Protein AF-A0A0C9TP40-F1 (afdb_monomer_lite)

Radius of gyration: 25.42 Å; chains: 1; bounding box: 91×48×56 Å

Sequence (259 aa):
MDQIKQTYQDITDNYLVEPTIEELPGAVQLDSQAAFQAQTYLSEAQRPTPPGTDSLQQSQQLCPSDPHFLDSIIQMQQNIVTHMPDNHPDKASYLNNYGNSLHQRFELRGNITDLAQAITTHQEAVRLTPNEHPNQAPSLNNLGNSLHSRYQRFGELEDLDNAIVYQQRAVDQAAGKVDQAAGKGDQAAFFNNLGNSFHRRFQHFGNFTDLERSISAQQQAVELTHDGHPSRGAYMNNLAISLQSQYSVQEMGLGTKPS

Secondary structure (DSSP, 8-state):
-HHHHHHHHHHHTTS--PPP-----------HHHHHHHHHHHHHTTSPPPS--HHHHHHTT--TT-TTHHHHHHHHHHHHHHHS-TT-TTHHHHHHHHHHHHHHHHHHH--HHHHHHHHHHHHHHHHHS-TTSTTHHHHHHHHHHHHHHHHHHH--HHHHHHHHHHHHHHHHHHHTTTT-GGGHHHHHHHHHHHHHHHHHHHHHH--HHHHHHHHHHHHHHHHTS-TT-TTHHHHHHHHHHHHHHHHHHHHHHHT----

Structure (mmCIF, N/CA/C/O backbone):
data_AF-A0A0C9TP40-F1
#
_entry.id   AF-A0A0C9TP40-F1
#
loop_
_atom_site.group_PDB
_atom_site.id
_atom_site.type_symbol
_atom_site.label_atom_id
_atom_site.label_alt_id
_atom_site.label_comp_id
_atom_site.label_asym_id
_atom_site.label_entity_id
_atom_site.label_seq_id
_atom_site.pdbx_PDB_ins_code
_atom_site.Cartn_x
_atom_site.Cartn_y
_atom_site.Cartn_z
_atom_site.occupancy
_atom_site.B_iso_or_equiv
_atom_site.auth_seq_id
_atom_site.auth_comp_id
_atom_site.auth_asym_id
_atom_site.auth_atom_id
_atom_site.pdbx_PDB_model_num
ATOM 1 N N . MET A 1 1 ? 51.932 23.733 8.289 1.00 52.28 1 MET A N 1
ATOM 2 C CA . MET A 1 1 ? 51.829 22.771 7.169 1.00 52.28 1 MET A CA 1
ATOM 3 C C . MET A 1 1 ? 52.430 21.405 7.506 1.00 52.28 1 MET A C 1
ATOM 5 O O . MET A 1 1 ? 52.060 20.442 6.850 1.00 52.28 1 MET A O 1
ATOM 9 N N . ASP A 1 2 ? 53.253 21.287 8.556 1.00 50.16 2 ASP A N 1
ATOM 10 C CA . ASP A 1 2 ? 53.902 20.015 8.922 1.00 50.16 2 ASP A CA 1
ATOM 11 C C . ASP A 1 2 ? 53.076 19.091 9.832 1.00 50.16 2 ASP A C 1
ATOM 13 O O . ASP A 1 2 ? 53.325 17.893 9.869 1.00 50.16 2 ASP A O 1
ATOM 17 N N . GLN A 1 3 ? 52.017 19.583 10.484 1.00 42.53 3 GLN A N 1
ATOM 18 C CA . GLN A 1 3 ? 51.138 18.728 11.300 1.00 42.53 3 GLN A CA 1
ATOM 19 C C . GLN A 1 3 ? 50.172 17.853 10.481 1.00 42.53 3 GLN A C 1
ATOM 21 O O . GLN A 1 3 ? 49.740 16.824 10.976 1.00 42.53 3 GLN A O 1
ATOM 26 N N . ILE A 1 4 ? 49.866 18.207 9.225 1.00 44.28 4 ILE A N 1
ATOM 27 C CA . ILE A 1 4 ? 48.951 17.421 8.369 1.00 44.28 4 ILE A CA 1
ATOM 28 C C . ILE A 1 4 ? 49.700 16.299 7.627 1.00 44.28 4 ILE A C 1
ATOM 30 O O . ILE A 1 4 ? 49.118 15.254 7.349 1.00 44.28 4 ILE A O 1
ATOM 34 N N . LYS A 1 5 ? 51.004 16.469 7.358 1.00 44.47 5 LYS A N 1
ATOM 35 C CA . LYS A 1 5 ? 51.838 15.407 6.769 1.00 44.47 5 LYS A CA 1
ATOM 36 C C . LYS A 1 5 ? 52.155 14.294 7.770 1.00 44.47 5 LYS A C 1
ATOM 38 O O . LYS A 1 5 ? 52.145 13.135 7.378 1.00 44.47 5 LYS A O 1
ATOM 43 N N . GLN A 1 6 ? 52.342 14.623 9.051 1.00 44.34 6 GLN A N 1
ATOM 44 C CA . GLN A 1 6 ? 52.585 13.616 10.091 1.00 44.34 6 GLN A CA 1
ATOM 45 C C . GLN A 1 6 ? 51.357 12.712 10.313 1.00 44.34 6 GLN A C 1
ATOM 47 O O . GLN A 1 6 ? 51.495 11.499 10.409 1.00 44.34 6 GLN A O 1
ATOM 52 N N . THR A 1 7 ? 50.144 13.278 10.283 1.00 43.72 7 THR A N 1
ATOM 53 C CA . THR A 1 7 ? 48.897 12.504 10.428 1.00 43.72 7 THR A CA 1
ATOM 54 C C . THR A 1 7 ? 48.620 11.582 9.235 1.00 43.72 7 THR A C 1
ATOM 56 O O . THR A 1 7 ? 47.994 10.544 9.410 1.00 43.72 7 THR A O 1
ATOM 59 N N . TYR A 1 8 ? 49.103 11.913 8.031 1.00 33.72 8 TYR A N 1
ATOM 60 C CA . TYR A 1 8 ? 48.959 11.040 6.858 1.00 33.72 8 TYR A CA 1
ATOM 61 C C . TYR A 1 8 ? 49.944 9.861 6.856 1.00 33.72 8 TYR A C 1
ATOM 63 O O . TYR A 1 8 ? 49.615 8.821 6.295 1.00 33.72 8 TYR A O 1
ATOM 71 N N . GLN A 1 9 ? 51.106 9.998 7.508 1.00 40.97 9 GLN A N 1
ATOM 72 C CA . GLN A 1 9 ? 52.103 8.928 7.637 1.00 40.97 9 GLN A CA 1
ATOM 73 C C . GLN A 1 9 ? 51.706 7.902 8.723 1.00 40.97 9 GLN A C 1
ATOM 75 O O . GLN A 1 9 ? 51.847 6.700 8.511 1.00 40.97 9 GLN A O 1
ATOM 80 N N . ASP A 1 10 ? 51.110 8.359 9.835 1.00 40.97 10 ASP A N 1
ATOM 81 C CA . ASP A 1 10 ? 50.644 7.490 10.936 1.00 40.97 10 ASP A CA 1
ATOM 82 C C . ASP A 1 10 ? 49.413 6.633 10.571 1.00 40.97 10 ASP A C 1
ATOM 84 O O . ASP A 1 10 ? 49.155 5.605 11.200 1.00 40.97 10 ASP A O 1
ATOM 88 N N . ILE A 1 11 ? 48.642 7.030 9.551 1.00 40.06 11 ILE A N 1
ATOM 89 C CA . ILE A 1 11 ? 47.474 6.269 9.071 1.00 40.06 11 ILE A CA 1
ATOM 90 C C . ILE A 1 11 ? 47.895 5.163 8.089 1.00 40.06 11 ILE A C 1
ATOM 92 O O . ILE A 1 11 ? 47.251 4.115 8.042 1.00 40.06 11 ILE A O 1
ATOM 96 N N . THR A 1 12 ? 48.987 5.350 7.339 1.00 40.38 12 THR A N 1
ATOM 97 C CA . THR A 1 12 ? 49.487 4.352 6.378 1.00 40.38 12 THR A CA 1
ATOM 98 C C . THR A 1 12 ? 50.267 3.205 7.020 1.00 40.38 12 THR A C 1
ATOM 100 O O . THR A 1 12 ? 50.226 2.098 6.489 1.00 40.38 12 THR A O 1
ATOM 103 N N . ASP A 1 13 ? 50.898 3.417 8.178 1.00 43.03 13 ASP A N 1
ATOM 104 C CA . ASP A 1 13 ? 51.717 2.382 8.834 1.00 43.03 13 ASP A CA 1
ATOM 105 C C . ASP A 1 13 ? 50.916 1.452 9.773 1.00 43.03 13 ASP A C 1
ATOM 107 O O . ASP A 1 13 ? 51.432 0.426 10.210 1.00 43.03 13 ASP A O 1
ATOM 111 N N . ASN A 1 14 ? 49.638 1.749 10.049 1.00 39.84 14 ASN A N 1
ATOM 112 C CA . ASN A 1 14 ? 48.821 1.017 11.035 1.00 39.84 14 ASN A CA 1
ATOM 113 C C . ASN A 1 14 ? 47.759 0.063 10.442 1.00 39.84 14 ASN A C 1
ATOM 115 O O . ASN A 1 14 ? 46.941 -0.471 11.188 1.00 39.84 14 ASN A O 1
ATOM 119 N N . TYR A 1 15 ? 47.763 -0.177 9.124 1.00 37.31 15 TYR A N 1
ATOM 120 C CA . TYR A 1 15 ? 46.819 -1.096 8.453 1.00 37.31 15 TYR A CA 1
ATOM 121 C C . TYR A 1 15 ? 47.479 -2.155 7.550 1.00 37.31 15 TYR A C 1
ATOM 123 O O . TYR A 1 15 ? 46.825 -2.735 6.686 1.00 37.31 15 TYR A O 1
ATOM 131 N N . LEU A 1 16 ? 48.754 -2.476 7.785 1.00 39.41 16 LEU A N 1
ATOM 132 C CA . LEU A 1 16 ? 49.399 -3.673 7.234 1.00 39.41 16 LEU A CA 1
ATOM 133 C C . LEU A 1 16 ? 49.718 -4.660 8.359 1.00 39.41 16 LEU A C 1
ATOM 135 O O . LEU A 1 16 ? 50.862 -4.831 8.766 1.00 39.41 16 LEU A O 1
ATOM 139 N N . VAL A 1 17 ? 48.679 -5.326 8.854 1.00 34.19 17 VAL A N 1
ATOM 140 C CA . VAL A 1 17 ? 48.831 -6.626 9.511 1.00 34.19 17 VAL A CA 1
ATOM 141 C C . VAL A 1 17 ? 47.972 -7.597 8.717 1.00 34.19 17 VAL A C 1
ATOM 143 O O . VAL A 1 17 ? 46.746 -7.565 8.797 1.00 34.19 17 VAL A O 1
ATOM 146 N N . GLU A 1 18 ? 48.624 -8.415 7.895 1.00 35.94 18 GLU A N 1
ATOM 147 C CA . GLU A 1 18 ? 48.000 -9.590 7.295 1.00 35.94 18 GLU A CA 1
ATOM 148 C C . GLU A 1 18 ? 47.485 -10.501 8.421 1.00 35.94 18 GLU A C 1
ATOM 150 O O . GLU A 1 18 ? 48.271 -10.867 9.300 1.00 35.94 18 GLU A O 1
ATOM 155 N N . PRO A 1 19 ? 46.203 -10.904 8.438 1.00 31.50 19 PRO A N 1
ATOM 156 C CA . PRO A 1 19 ? 45.802 -12.017 9.271 1.00 31.50 19 PRO A CA 1
ATOM 157 C C . PRO A 1 19 ? 46.227 -13.314 8.577 1.00 31.50 19 PRO A C 1
ATOM 159 O O . PRO A 1 19 ? 45.764 -13.653 7.486 1.00 31.50 19 PRO A O 1
ATOM 162 N N . THR A 1 20 ? 47.120 -14.040 9.241 1.00 30.52 20 THR A N 1
ATOM 163 C CA . THR A 1 20 ? 47.389 -15.460 9.027 1.00 30.52 20 THR A CA 1
ATOM 164 C C . THR A 1 20 ? 46.071 -16.233 8.953 1.00 30.52 20 THR A C 1
ATOM 166 O O . THR A 1 20 ? 45.257 -16.189 9.875 1.00 30.52 20 THR A O 1
ATOM 169 N N . ILE A 1 21 ? 45.863 -16.942 7.844 1.00 29.66 21 ILE A N 1
ATOM 170 C CA . ILE A 1 21 ? 44.740 -17.860 7.652 1.00 29.66 21 ILE A CA 1
ATOM 171 C C . ILE A 1 21 ? 45.039 -19.130 8.460 1.00 29.66 21 ILE A C 1
ATOM 173 O O . ILE A 1 21 ? 45.849 -19.950 8.034 1.00 29.66 21 ILE A O 1
ATOM 177 N N . GLU A 1 22 ? 44.390 -19.293 9.613 1.00 28.86 22 GLU A N 1
ATOM 178 C CA . GLU A 1 22 ? 44.152 -20.608 10.217 1.00 28.86 22 GLU A CA 1
ATOM 179 C C . GLU A 1 22 ? 42.691 -21.008 9.974 1.00 28.86 22 GLU A C 1
ATOM 181 O O . GLU A 1 22 ? 41.756 -20.220 10.123 1.00 28.86 22 GLU A O 1
ATOM 186 N N . GLU A 1 23 ? 42.539 -22.238 9.499 1.00 35.34 23 GLU A N 1
ATOM 187 C CA . GLU A 1 23 ? 41.355 -22.833 8.893 1.00 35.34 23 GLU A CA 1
ATOM 188 C C . GLU A 1 23 ? 40.183 -23.012 9.872 1.00 35.34 23 GLU A C 1
ATOM 190 O O . GLU A 1 23 ? 40.341 -23.605 10.938 1.00 35.34 23 GLU A O 1
ATOM 195 N N . LEU A 1 24 ? 38.966 -22.644 9.448 1.00 27.88 24 LEU A N 1
ATOM 196 C CA . LEU A 1 24 ? 37.727 -23.280 9.911 1.00 27.88 24 LEU A CA 1
ATOM 197 C C . LEU A 1 24 ? 36.771 -23.505 8.715 1.00 27.88 24 LEU A C 1
ATOM 199 O O . LEU A 1 24 ? 36.569 -22.587 7.917 1.00 27.88 24 LEU A O 1
ATOM 203 N N . PRO A 1 25 ? 36.201 -24.716 8.550 1.00 28.28 25 PRO A N 1
ATOM 204 C CA . PRO A 1 25 ? 35.564 -25.144 7.308 1.00 28.28 25 PRO A CA 1
ATOM 205 C C . PRO A 1 25 ? 34.053 -24.870 7.282 1.00 28.28 25 PRO A C 1
ATOM 207 O O . PRO A 1 25 ? 33.342 -25.161 8.242 1.00 28.28 25 PRO A O 1
ATOM 210 N N . GLY A 1 26 ? 33.550 -24.420 6.128 1.00 37.34 26 GLY A N 1
ATOM 211 C CA . GLY A 1 26 ? 32.126 -24.507 5.788 1.00 37.34 26 GLY A CA 1
ATOM 212 C C . GLY A 1 26 ? 31.441 -23.177 5.486 1.00 37.34 26 GLY A C 1
ATOM 213 O O . GLY A 1 26 ? 30.557 -22.756 6.223 1.00 37.34 26 GLY A O 1
ATOM 214 N N . ALA A 1 27 ? 31.776 -22.556 4.355 1.00 28.80 27 ALA A N 1
ATOM 215 C CA . ALA A 1 27 ? 30.888 -21.607 3.691 1.00 28.80 27 ALA A CA 1
ATOM 216 C C . ALA A 1 27 ? 31.019 -21.776 2.173 1.00 28.80 27 ALA A C 1
ATOM 218 O O . ALA A 1 27 ? 32.112 -21.850 1.618 1.00 28.80 27 ALA A O 1
ATOM 219 N N . VAL A 1 28 ? 29.862 -21.928 1.545 1.00 33.12 28 VAL A N 1
ATOM 220 C CA . VAL A 1 28 ? 29.629 -22.262 0.142 1.00 33.12 28 VAL A CA 1
ATOM 221 C C . VAL A 1 28 ? 30.296 -21.242 -0.788 1.00 33.12 28 VAL A C 1
ATOM 223 O O . VAL A 1 28 ? 30.165 -20.037 -0.590 1.00 33.12 28 VAL A O 1
ATOM 226 N N . GLN A 1 29 ? 31.001 -21.747 -1.806 1.00 32.22 29 GLN A N 1
ATOM 227 C CA . GLN A 1 29 ? 31.592 -20.979 -2.904 1.00 32.22 29 GLN A CA 1
ATOM 228 C C . GLN A 1 29 ? 30.548 -20.050 -3.542 1.00 32.22 29 GLN A C 1
ATOM 230 O O . GLN A 1 29 ? 29.638 -20.510 -4.231 1.00 32.22 29 GLN A O 1
ATOM 235 N N . LEU A 1 30 ? 30.703 -18.740 -3.344 1.00 33.91 30 LEU A N 1
ATOM 236 C CA . LEU A 1 30 ? 30.172 -17.749 -4.272 1.00 33.91 30 LEU A CA 1
ATOM 237 C C . LEU A 1 30 ? 31.068 -17.764 -5.512 1.00 33.91 30 LEU A C 1
ATOM 239 O O . LEU A 1 30 ? 32.287 -17.619 -5.418 1.00 33.91 30 LEU A O 1
ATOM 243 N N . ASP A 1 31 ? 30.434 -18.014 -6.650 1.00 36.28 31 ASP A N 1
ATOM 244 C CA . ASP A 1 31 ? 31.032 -18.155 -7.970 1.00 36.28 31 ASP A CA 1
ATOM 245 C C . ASP A 1 31 ? 31.977 -16.979 -8.284 1.00 36.28 31 ASP A C 1
ATOM 247 O O . ASP A 1 31 ? 31.584 -15.806 -8.270 1.00 36.28 31 ASP A O 1
ATOM 251 N N . SER A 1 32 ? 33.246 -17.296 -8.554 1.00 45.03 32 SER A N 1
ATOM 252 C CA . SER A 1 32 ? 34.327 -16.338 -8.823 1.00 45.03 32 SER A CA 1
ATOM 253 C C . SER A 1 32 ? 34.058 -15.463 -10.052 1.00 45.03 32 SER A C 1
ATOM 255 O O . SER A 1 32 ? 34.707 -14.434 -10.238 1.00 45.03 32 SER A O 1
ATOM 257 N N . GLN A 1 33 ? 33.048 -15.812 -10.848 1.00 34.72 33 GLN A N 1
ATOM 258 C CA . GLN A 1 33 ? 32.571 -15.029 -11.976 1.00 34.72 33 GLN A CA 1
ATOM 259 C C . GLN A 1 33 ? 31.817 -13.753 -11.550 1.00 34.72 33 GLN A C 1
ATOM 261 O O . GLN A 1 33 ? 31.981 -12.713 -12.190 1.00 34.72 33 GLN A O 1
ATOM 266 N N . ALA A 1 34 ? 31.076 -13.776 -10.434 1.00 35.44 34 ALA A N 1
ATOM 267 C CA . ALA A 1 34 ? 30.343 -12.608 -9.928 1.00 35.44 34 ALA A CA 1
ATOM 268 C C . ALA A 1 34 ? 31.276 -11.579 -9.263 1.00 35.44 34 ALA A C 1
ATOM 270 O O . ALA A 1 34 ? 31.126 -10.370 -9.452 1.00 35.44 34 ALA A O 1
ATOM 271 N N . ALA A 1 35 ? 32.299 -12.057 -8.547 1.00 37.66 35 ALA A N 1
ATOM 272 C CA . ALA A 1 35 ? 33.342 -11.204 -7.977 1.00 37.66 35 ALA A CA 1
ATOM 273 C C . ALA A 1 35 ? 34.209 -10.557 -9.074 1.00 37.66 35 ALA A C 1
ATOM 275 O O . ALA A 1 35 ? 34.522 -9.367 -8.993 1.00 37.66 35 ALA A O 1
ATOM 276 N N . PHE A 1 36 ? 34.516 -11.303 -10.143 1.00 39.41 36 PHE A N 1
ATOM 277 C CA . PHE A 1 36 ? 35.242 -10.782 -11.302 1.00 39.41 36 PHE A CA 1
ATOM 278 C C . PHE A 1 36 ? 34.425 -9.734 -12.075 1.00 39.41 36 PHE A C 1
ATOM 280 O O . PHE A 1 36 ? 34.974 -8.714 -12.482 1.00 39.41 36 PHE A O 1
ATOM 287 N N . GLN A 1 37 ? 33.108 -9.917 -12.227 1.00 37.62 37 GLN A N 1
ATOM 288 C CA . GLN A 1 37 ? 32.230 -8.931 -12.874 1.00 37.62 37 GLN A CA 1
ATOM 289 C C . GLN A 1 37 ? 32.103 -7.629 -12.067 1.00 37.62 37 GLN A C 1
ATOM 291 O O . GLN A 1 37 ? 32.164 -6.548 -12.653 1.00 37.62 37 GLN A O 1
ATOM 296 N N . ALA A 1 38 ? 32.019 -7.710 -10.735 1.00 36.25 38 ALA A N 1
ATOM 297 C CA . ALA A 1 38 ? 31.978 -6.532 -9.865 1.00 36.2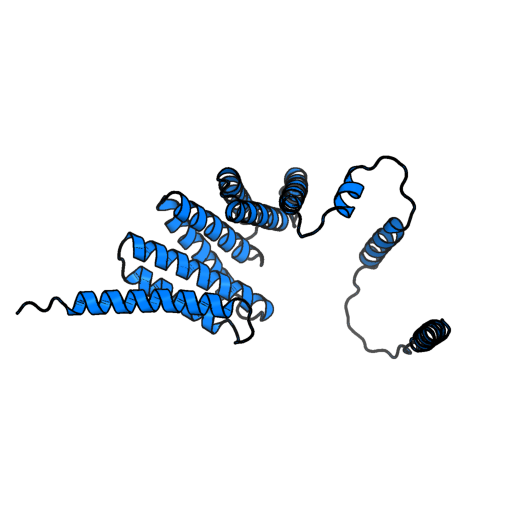5 38 ALA A CA 1
ATOM 298 C C . ALA A 1 38 ? 33.313 -5.758 -9.856 1.00 36.25 38 ALA A C 1
ATOM 300 O O . ALA A 1 38 ? 33.322 -4.527 -9.897 1.00 36.25 38 ALA A O 1
ATOM 301 N N . GLN A 1 39 ? 34.449 -6.466 -9.870 1.00 38.38 39 GLN A N 1
ATOM 302 C CA . GLN A 1 39 ? 35.777 -5.847 -9.981 1.00 38.38 39 GLN A CA 1
ATOM 303 C C . GLN A 1 39 ? 36.051 -5.274 -11.376 1.00 38.38 39 GLN A C 1
ATOM 305 O O . GLN A 1 39 ? 36.657 -4.209 -11.483 1.00 38.38 39 GLN A O 1
ATOM 310 N N . THR A 1 40 ? 35.542 -5.912 -12.433 1.00 38.66 40 THR A N 1
ATOM 311 C CA . THR A 1 40 ? 35.618 -5.384 -13.804 1.00 38.66 40 THR A CA 1
ATOM 312 C C . THR A 1 40 ? 34.847 -4.063 -13.907 1.00 38.66 40 THR A C 1
ATOM 314 O O . THR A 1 40 ? 35.425 -3.069 -14.345 1.00 38.66 40 THR A O 1
ATOM 317 N N . TYR A 1 41 ? 33.623 -3.997 -13.365 1.00 39.00 41 TYR A N 1
ATOM 318 C CA . TYR A 1 41 ? 32.804 -2.775 -13.314 1.00 39.00 41 TYR A CA 1
ATOM 319 C C . TYR A 1 41 ? 33.473 -1.617 -12.551 1.00 39.00 41 TYR A C 1
ATOM 321 O O . TYR A 1 41 ? 33.417 -0.465 -12.983 1.00 39.00 41 TYR A O 1
ATOM 329 N N . LEU A 1 42 ? 34.137 -1.911 -11.428 1.00 38.44 42 LEU A N 1
ATOM 330 C CA . LEU A 1 42 ? 34.860 -0.910 -10.633 1.00 38.44 42 LEU A CA 1
ATOM 331 C C . LEU A 1 42 ? 36.168 -0.446 -11.299 1.00 38.44 42 LEU A C 1
ATOM 333 O O . LEU A 1 42 ? 36.554 0.711 -11.136 1.00 38.44 42 LEU A O 1
ATOM 337 N N . SER A 1 43 ? 36.831 -1.310 -12.075 1.00 37.88 43 SER A N 1
ATOM 338 C CA . SER A 1 43 ? 38.062 -0.966 -12.803 1.00 37.88 43 SER A CA 1
ATOM 339 C C . SER A 1 43 ? 37.807 -0.169 -14.092 1.00 37.88 43 SER A C 1
ATOM 341 O O . SER A 1 43 ? 38.602 0.698 -14.458 1.00 37.88 43 SER A O 1
ATOM 343 N N . GLU A 1 44 ? 36.672 -0.397 -14.761 1.00 40.12 44 GLU A N 1
ATOM 344 C CA . GLU A 1 44 ? 36.267 0.350 -15.960 1.00 40.12 44 GLU A CA 1
ATOM 345 C C . GLU A 1 44 ? 35.790 1.772 -15.634 1.00 40.12 44 GLU A C 1
ATOM 347 O O . GLU A 1 44 ? 35.959 2.677 -16.452 1.00 40.12 44 GLU A O 1
ATOM 352 N N . ALA A 1 45 ? 35.321 2.010 -14.404 1.00 40.44 45 ALA A N 1
ATOM 353 C CA . ALA A 1 45 ? 34.971 3.336 -13.892 1.00 40.44 45 ALA A CA 1
ATOM 354 C C . ALA A 1 45 ? 36.175 4.292 -13.718 1.00 40.44 45 ALA A C 1
ATOM 356 O O . ALA A 1 45 ? 35.979 5.473 -13.436 1.00 40.44 45 ALA A O 1
ATOM 357 N N . GLN A 1 46 ? 37.416 3.809 -13.883 1.00 40.56 46 GLN A N 1
ATOM 358 C CA . GLN A 1 46 ? 38.650 4.594 -13.716 1.00 40.56 46 GLN A CA 1
ATOM 359 C C . GLN A 1 46 ? 39.406 4.878 -15.028 1.00 40.56 46 GLN A C 1
ATOM 361 O O . GLN A 1 46 ? 40.464 5.511 -14.999 1.00 40.56 46 GLN A O 1
ATOM 366 N N . ARG A 1 47 ? 38.895 4.457 -16.196 1.00 38.09 47 ARG A N 1
ATOM 367 C CA . ARG A 1 47 ? 39.476 4.857 -17.492 1.00 38.09 47 ARG A CA 1
ATOM 368 C C . ARG A 1 47 ? 38.950 6.232 -17.931 1.00 38.09 47 ARG A C 1
ATOM 370 O O . ARG A 1 47 ? 37.757 6.490 -17.786 1.00 38.09 47 ARG A O 1
ATOM 377 N N . PRO A 1 48 ? 39.791 7.105 -18.522 1.00 35.00 48 PRO A N 1
ATOM 378 C CA . PRO A 1 48 ? 39.299 8.320 -19.163 1.00 35.00 48 PRO A CA 1
ATOM 379 C C . PRO A 1 48 ? 38.354 7.937 -20.312 1.00 35.00 48 PRO A C 1
ATOM 381 O O . PRO A 1 48 ? 38.706 7.135 -21.179 1.00 35.00 48 PRO A O 1
ATOM 384 N N . THR A 1 49 ? 37.136 8.474 -20.282 1.00 40.81 49 THR A N 1
ATOM 385 C CA . THR A 1 49 ? 36.066 8.157 -21.231 1.00 40.81 49 THR A CA 1
ATOM 386 C C . THR A 1 49 ? 36.392 8.674 -22.640 1.00 40.81 49 THR A C 1
ATOM 388 O O . THR A 1 49 ? 36.925 9.778 -22.786 1.00 40.81 49 THR A O 1
ATOM 391 N N . PRO A 1 50 ? 36.077 7.917 -23.709 1.00 34.59 50 PRO A N 1
ATOM 392 C CA . PRO A 1 50 ? 36.110 8.451 -25.062 1.00 34.59 50 PRO A CA 1
ATOM 393 C C . PRO A 1 50 ? 34.949 9.445 -25.253 1.00 34.59 50 PRO A C 1
ATOM 395 O O . PRO A 1 50 ? 33.882 9.274 -24.654 1.00 34.59 50 PRO A O 1
ATOM 398 N N . PRO A 1 51 ? 35.126 10.492 -26.073 1.00 32.59 51 PRO A N 1
ATOM 399 C CA . PRO A 1 51 ? 34.132 11.549 -26.213 1.00 32.59 51 PRO A CA 1
ATOM 400 C C . PRO A 1 51 ? 32.888 11.015 -26.942 1.00 32.59 51 PRO A C 1
ATOM 402 O O . PRO A 1 51 ? 32.998 10.561 -28.080 1.00 32.59 51 PRO A O 1
ATOM 405 N N . GLY A 1 52 ? 31.716 11.070 -26.291 1.00 42.69 52 GLY A N 1
ATOM 406 C CA . GLY A 1 52 ? 30.421 10.789 -26.936 1.00 42.69 52 GLY A CA 1
ATOM 407 C C . GLY A 1 52 ? 29.387 9.945 -26.173 1.00 42.69 52 GLY A C 1
ATOM 408 O O . GLY A 1 52 ? 28.545 9.336 -26.823 1.00 42.69 52 GLY A O 1
ATOM 409 N N . THR A 1 53 ? 29.403 9.873 -24.836 1.00 41.69 53 THR A N 1
ATOM 410 C CA . THR A 1 53 ? 28.332 9.200 -24.060 1.00 41.69 53 THR A CA 1
ATOM 411 C C . THR A 1 53 ? 27.620 10.174 -23.115 1.00 41.69 53 THR A C 1
ATOM 413 O O . THR A 1 53 ? 27.890 10.238 -21.918 1.00 41.69 53 THR A O 1
ATOM 416 N N . ASP A 1 54 ? 26.667 10.927 -23.669 1.00 46.97 54 ASP A N 1
ATOM 417 C CA . ASP A 1 54 ? 25.871 11.944 -22.957 1.00 46.97 54 ASP A CA 1
ATOM 418 C C . ASP A 1 54 ? 25.010 11.382 -21.802 1.00 46.97 54 ASP A C 1
ATOM 420 O O . ASP A 1 54 ? 24.573 12.126 -20.924 1.00 46.97 54 ASP A O 1
ATOM 424 N N . SER A 1 55 ? 24.788 10.064 -21.740 1.00 46.94 55 SER A N 1
ATOM 425 C CA . SER A 1 55 ? 23.905 9.436 -20.746 1.00 46.94 55 SER A CA 1
ATOM 426 C C . SER A 1 55 ? 24.518 9.295 -19.348 1.00 46.94 55 SER A C 1
ATOM 428 O O . SER A 1 55 ? 23.786 9.294 -18.360 1.00 46.94 55 SER A O 1
ATOM 430 N N . LEU A 1 56 ? 25.848 9.200 -19.225 1.00 41.22 56 LEU A N 1
ATOM 431 C CA . LEU A 1 56 ? 26.513 9.089 -17.916 1.00 41.22 56 LEU A CA 1
ATOM 432 C C . LEU A 1 56 ? 26.897 10.455 -17.332 1.00 41.22 56 LEU A C 1
ATOM 434 O O . LEU A 1 56 ? 26.874 10.608 -16.110 1.00 41.22 56 LEU A O 1
ATOM 438 N N . GLN A 1 57 ? 27.139 11.471 -18.167 1.00 41.94 57 GLN A N 1
ATOM 439 C CA . GLN A 1 57 ? 27.357 12.846 -17.695 1.00 41.94 57 GLN A CA 1
ATOM 440 C C . GLN A 1 57 ? 26.122 13.431 -16.996 1.00 41.94 57 GLN A C 1
ATOM 442 O O . GLN A 1 57 ? 26.272 14.156 -16.015 1.00 41.94 57 GLN A O 1
ATOM 447 N N . GLN A 1 58 ? 24.911 13.054 -17.420 1.00 42.59 58 GLN A N 1
ATOM 448 C CA . GLN A 1 58 ? 23.685 13.431 -16.709 1.00 42.59 58 GLN A CA 1
ATOM 449 C C . GLN A 1 58 ? 23.566 12.748 -15.339 1.00 42.59 58 GLN A C 1
ATOM 451 O O . GLN A 1 58 ? 23.117 13.382 -14.391 1.00 42.59 58 GLN A O 1
ATOM 456 N N . SER A 1 59 ? 24.029 11.501 -15.186 1.00 40.28 59 SER A N 1
ATOM 457 C CA . SER A 1 59 ? 23.980 10.799 -13.889 1.00 40.28 59 SER A CA 1
ATOM 458 C C . SER A 1 59 ? 24.910 11.395 -12.824 1.00 40.28 59 SER A C 1
ATOM 460 O O . SER A 1 59 ? 24.607 11.320 -11.636 1.00 40.28 59 SER A O 1
ATOM 462 N N . GLN A 1 60 ? 26.005 12.045 -13.235 1.00 44.78 60 GLN A N 1
ATOM 463 C CA . GLN A 1 60 ? 26.988 12.661 -12.332 1.00 44.78 60 GLN A CA 1
ATOM 464 C C . GLN A 1 60 ? 26.608 14.079 -11.860 1.00 44.78 60 GLN A C 1
ATOM 466 O O . GLN A 1 60 ? 27.305 14.641 -11.018 1.00 44.78 60 GLN A O 1
ATOM 471 N N . GLN A 1 61 ? 25.510 14.657 -12.364 1.00 46.41 61 GLN A N 1
ATOM 472 C CA . GLN A 1 61 ? 25.023 15.994 -11.980 1.00 46.41 61 GLN A CA 1
ATOM 473 C C . GLN A 1 61 ? 23.761 15.981 -11.106 1.00 46.41 61 GLN A C 1
ATOM 475 O O . GLN A 1 61 ? 23.280 17.041 -10.707 1.00 46.41 61 GLN A O 1
ATOM 480 N N . LEU A 1 62 ? 23.210 14.810 -10.790 1.00 49.00 62 LEU A N 1
ATOM 481 C CA . LEU A 1 62 ? 21.946 14.727 -10.071 1.00 49.00 62 LEU A CA 1
ATOM 482 C C . LEU A 1 62 ? 22.158 14.898 -8.562 1.00 49.00 62 LEU A C 1
ATOM 484 O O . LEU A 1 62 ? 22.398 13.945 -7.822 1.00 49.00 62 LEU A O 1
ATOM 488 N N . CYS A 1 63 ? 22.057 16.140 -8.098 1.00 39.66 63 CYS A N 1
ATOM 489 C CA . CYS A 1 63 ? 21.888 16.435 -6.682 1.00 39.66 63 CYS A CA 1
ATOM 490 C C . CYS A 1 63 ? 20.582 15.781 -6.181 1.00 39.66 63 CYS A C 1
ATOM 492 O O . CYS A 1 63 ? 19.531 16.045 -6.766 1.00 39.66 63 CYS A O 1
ATOM 494 N N . PRO A 1 64 ? 20.587 15.021 -5.066 1.00 53.03 64 PRO A N 1
ATOM 495 C CA . PRO A 1 64 ? 19.367 14.444 -4.478 1.00 53.03 64 PRO A CA 1
ATOM 496 C C . PRO A 1 64 ? 18.288 15.481 -4.119 1.00 53.03 64 PRO A C 1
ATOM 498 O O . PRO A 1 64 ? 17.133 15.130 -3.905 1.00 53.03 64 PRO A O 1
ATOM 501 N N . SER A 1 65 ? 18.675 16.758 -4.044 1.00 54.19 65 SER A N 1
ATOM 502 C CA . SER A 1 65 ? 17.811 17.902 -3.750 1.00 54.19 65 SER A CA 1
ATOM 503 C C . SER A 1 65 ? 17.140 18.524 -4.985 1.00 54.19 65 SER A C 1
ATOM 505 O O . SER A 1 65 ? 16.376 19.473 -4.824 1.00 54.19 65 SER A O 1
ATOM 507 N N . ASP A 1 66 ? 17.438 18.055 -6.203 1.00 61.19 66 ASP A N 1
ATOM 508 C CA . ASP A 1 66 ? 16.811 18.551 -7.434 1.00 61.19 66 ASP A CA 1
ATOM 509 C C . ASP A 1 66 ? 15.418 17.913 -7.620 1.00 61.19 66 ASP A C 1
ATOM 511 O O . ASP A 1 66 ? 15.318 16.684 -7.707 1.00 61.19 66 ASP A O 1
ATOM 515 N N . PRO A 1 67 ? 14.330 18.702 -7.731 1.00 59.22 67 PRO A N 1
ATOM 516 C CA . PRO A 1 67 ? 12.999 18.194 -8.059 1.00 59.22 67 PRO A CA 1
ATOM 517 C C . PRO A 1 67 ? 12.947 17.325 -9.324 1.00 59.22 67 PRO A C 1
ATOM 519 O O . PRO A 1 67 ? 12.039 16.498 -9.440 1.00 59.22 67 PRO A O 1
ATOM 522 N N . HIS A 1 68 ? 13.890 17.491 -10.257 1.00 74.38 68 HIS A N 1
ATOM 523 C CA . HIS A 1 68 ? 14.010 16.698 -11.483 1.00 74.38 68 HIS A CA 1
ATOM 524 C C . HIS A 1 68 ? 14.707 15.346 -11.285 1.00 74.38 68 HIS A C 1
ATOM 526 O O . HIS A 1 68 ? 14.618 14.485 -12.159 1.00 74.38 68 HIS A O 1
ATOM 532 N N . PHE A 1 69 ? 15.334 15.094 -10.131 1.00 83.31 69 PHE A N 1
ATOM 533 C CA . PHE A 1 69 ? 15.981 13.810 -9.852 1.00 83.31 69 PHE A CA 1
ATOM 534 C C . PHE A 1 69 ? 14.995 12.638 -9.904 1.00 83.31 69 PHE A C 1
ATOM 536 O O . PHE A 1 69 ? 15.288 11.598 -10.494 1.00 83.31 69 PHE A O 1
ATOM 543 N N . LEU A 1 70 ? 13.789 12.836 -9.364 1.00 86.25 70 LEU A N 1
ATOM 544 C CA . LEU A 1 70 ? 12.720 11.840 -9.426 1.00 86.25 70 LEU A CA 1
ATOM 545 C C . LEU A 1 70 ? 12.264 11.572 -10.868 1.00 86.25 70 LEU A C 1
ATOM 547 O O . LEU A 1 70 ? 11.970 10.430 -11.211 1.00 86.25 70 LEU A O 1
ATOM 551 N N . ASP A 1 71 ? 12.253 12.591 -11.732 1.00 90.25 71 ASP A N 1
ATOM 552 C CA . ASP A 1 71 ? 11.895 12.419 -13.143 1.00 90.25 71 ASP A CA 1
ATOM 553 C C . ASP A 1 71 ? 12.929 11.548 -13.876 1.00 90.25 71 ASP A C 1
ATOM 555 O O . ASP A 1 71 ? 12.548 10.644 -14.622 1.00 90.25 71 ASP A O 1
ATOM 559 N N . SER A 1 72 ? 14.220 11.747 -13.595 1.00 89.69 72 SER A N 1
ATOM 560 C CA . SER A 1 72 ? 15.310 10.921 -14.132 1.00 89.69 72 SER A CA 1
ATOM 561 C C . SER A 1 72 ? 15.233 9.465 -13.657 1.00 89.69 72 SER A C 1
ATOM 563 O O . SER A 1 72 ? 15.419 8.546 -14.456 1.00 89.69 72 SER A O 1
ATOM 565 N N . ILE A 1 73 ? 14.914 9.235 -12.375 1.00 91.38 73 ILE A N 1
ATOM 566 C CA . ILE A 1 73 ? 14.709 7.884 -11.821 1.00 91.38 73 ILE A CA 1
ATOM 567 C C . ILE A 1 73 ? 13.562 7.179 -12.549 1.00 91.38 73 ILE A C 1
ATOM 569 O O . ILE A 1 73 ? 13.727 6.054 -13.023 1.00 91.38 73 ILE A O 1
ATOM 573 N N . ILE A 1 74 ? 12.421 7.858 -12.685 1.00 93.62 74 ILE A N 1
ATOM 574 C CA . ILE A 1 74 ? 11.231 7.332 -13.362 1.00 93.62 74 ILE A CA 1
ATOM 575 C C . ILE A 1 74 ? 11.552 6.998 -14.819 1.00 93.62 74 ILE A C 1
ATOM 577 O O . ILE A 1 74 ? 11.156 5.939 -15.302 1.00 93.62 74 ILE A O 1
ATOM 581 N N . GLN A 1 75 ? 12.302 7.852 -15.518 1.00 93.50 75 GLN A N 1
ATOM 582 C CA . GLN A 1 75 ? 12.697 7.603 -16.904 1.00 93.50 75 GLN A CA 1
ATOM 583 C C . GLN A 1 75 ? 13.612 6.375 -17.035 1.00 93.50 75 GLN A C 1
ATOM 585 O O . GLN A 1 75 ? 13.426 5.558 -17.942 1.00 93.50 75 GLN A O 1
ATOM 590 N N . MET A 1 76 ? 14.574 6.207 -16.124 1.00 93.06 76 MET A N 1
ATOM 591 C CA . MET A 1 76 ? 15.465 5.045 -16.111 1.00 93.06 76 MET A CA 1
ATOM 592 C C . MET A 1 76 ? 14.694 3.752 -15.827 1.00 93.06 76 MET A C 1
ATOM 594 O O . MET A 1 76 ? 14.834 2.772 -16.558 1.00 93.06 76 MET A O 1
ATOM 598 N N . GLN A 1 77 ? 13.834 3.760 -14.809 1.00 95.56 77 GLN A N 1
ATOM 599 C CA . GLN A 1 77 ? 12.987 2.620 -14.466 1.00 95.56 77 GLN A CA 1
ATOM 600 C C . GLN A 1 77 ? 12.032 2.259 -15.609 1.00 95.56 77 GLN A C 1
ATOM 602 O O . GLN A 1 77 ? 11.918 1.083 -15.951 1.00 95.56 77 GLN A O 1
ATOM 607 N N . GLN A 1 78 ? 11.415 3.255 -16.255 1.00 96.62 78 GLN A N 1
ATOM 608 C CA . GLN A 1 78 ? 10.569 3.052 -17.431 1.00 96.62 78 GLN A CA 1
ATOM 609 C C . GLN A 1 78 ? 11.341 2.364 -18.561 1.00 96.62 78 GLN A C 1
ATOM 611 O O . GLN A 1 78 ? 10.833 1.422 -19.174 1.00 96.62 78 GLN A O 1
ATOM 616 N N . ASN A 1 79 ? 12.571 2.809 -18.839 1.00 94.69 79 ASN A N 1
ATOM 617 C CA . ASN A 1 79 ? 13.408 2.194 -19.864 1.00 94.69 79 ASN A CA 1
ATOM 618 C C . ASN A 1 79 ? 13.685 0.717 -19.540 1.00 94.69 79 ASN A C 1
ATOM 620 O O . ASN A 1 79 ? 13.473 -0.133 -20.405 1.00 94.69 79 ASN A O 1
ATOM 624 N N . ILE A 1 80 ? 14.054 0.409 -18.292 1.00 93.44 80 ILE A N 1
ATOM 625 C CA . ILE A 1 80 ? 14.310 -0.964 -17.834 1.00 93.44 80 ILE A CA 1
ATOM 626 C C . ILE A 1 80 ? 13.079 -1.846 -18.062 1.00 93.44 80 ILE A C 1
ATOM 628 O O . ILE A 1 80 ? 13.168 -2.861 -18.751 1.00 93.44 80 ILE A O 1
ATOM 632 N N . VAL A 1 81 ? 11.912 -1.456 -17.536 1.00 93.75 81 VAL A N 1
ATOM 633 C CA . VAL A 1 81 ? 10.710 -2.309 -17.592 1.00 93.75 81 VAL A CA 1
ATOM 634 C C . VAL A 1 81 ? 10.161 -2.480 -19.011 1.00 93.75 81 VAL A C 1
ATOM 636 O O . VAL A 1 81 ? 9.529 -3.497 -19.297 1.00 93.75 81 VAL A O 1
ATOM 639 N N . THR A 1 82 ? 10.428 -1.520 -19.903 1.00 94.88 82 THR A N 1
ATOM 640 C CA . THR A 1 82 ? 10.003 -1.570 -21.312 1.00 94.88 82 THR A CA 1
ATOM 641 C C . THR A 1 82 ? 10.849 -2.544 -22.137 1.00 94.88 82 THR A C 1
ATOM 643 O O . THR A 1 82 ? 10.317 -3.205 -23.024 1.00 94.88 82 THR A O 1
ATOM 646 N N . HIS A 1 83 ? 12.151 -2.654 -21.854 1.00 93.31 83 HIS A N 1
ATOM 647 C CA . HIS A 1 83 ? 13.072 -3.504 -22.625 1.00 93.31 83 HIS A CA 1
ATOM 648 C C . HIS A 1 83 ? 13.315 -4.879 -21.992 1.00 93.31 83 HIS A C 1
ATOM 650 O O . HIS A 1 83 ? 13.871 -5.769 -22.634 1.00 93.31 83 HIS A O 1
ATOM 656 N N . MET A 1 84 ? 12.901 -5.073 -20.742 1.00 92.88 84 MET A N 1
ATOM 657 C CA . MET A 1 84 ? 13.023 -6.349 -20.051 1.00 92.88 84 MET A CA 1
ATOM 658 C C . MET A 1 84 ? 11.885 -7.300 -20.456 1.00 92.88 84 MET A C 1
ATOM 660 O O . MET A 1 84 ? 10.722 -6.889 -20.444 1.00 92.88 84 MET A O 1
ATOM 664 N N . PRO A 1 85 ? 12.163 -8.573 -20.784 1.00 93.50 85 PRO A N 1
ATOM 665 C CA . PRO A 1 85 ? 11.116 -9.525 -21.135 1.00 93.50 85 PRO A CA 1
ATOM 666 C C . PRO A 1 85 ? 10.303 -9.956 -19.904 1.00 93.50 85 PRO A C 1
ATOM 668 O O . PRO A 1 85 ? 10.808 -9.980 -18.784 1.00 93.50 85 PRO A O 1
ATOM 671 N N . ASP A 1 86 ? 9.039 -10.326 -20.118 1.00 89.50 86 ASP A N 1
ATOM 672 C CA . ASP A 1 86 ? 8.089 -10.716 -19.057 1.00 89.50 86 ASP A CA 1
ATOM 673 C C . ASP A 1 86 ? 8.533 -11.919 -18.222 1.00 89.50 86 ASP A C 1
ATOM 675 O O . ASP A 1 86 ? 8.158 -12.039 -17.061 1.00 89.50 86 ASP A O 1
ATOM 679 N N . ASN A 1 87 ? 9.345 -12.802 -18.800 1.00 89.94 87 ASN A N 1
ATOM 680 C CA . ASN A 1 87 ? 9.882 -13.976 -18.120 1.00 89.94 87 ASN A CA 1
ATOM 681 C C . ASN A 1 87 ? 11.175 -13.693 -17.337 1.00 89.94 87 ASN A C 1
ATOM 683 O O . ASN A 1 87 ? 11.741 -14.624 -16.763 1.00 89.94 87 ASN A O 1
ATOM 687 N N . HIS A 1 88 ? 11.666 -12.449 -17.325 1.00 90.81 88 HIS A N 1
ATOM 688 C CA . HIS A 1 88 ? 12.842 -12.097 -16.542 1.00 90.81 88 HIS A CA 1
ATOM 689 C C . HIS A 1 88 ? 12.500 -12.141 -15.042 1.00 90.81 88 HIS A C 1
ATOM 691 O O . HIS A 1 88 ? 11.545 -11.477 -14.628 1.00 90.81 88 HIS A O 1
ATOM 697 N N . PRO A 1 89 ? 13.284 -12.854 -14.211 1.00 87.38 89 PRO A N 1
ATOM 698 C CA . PRO A 1 89 ? 12.960 -13.078 -12.798 1.00 87.38 89 PRO A CA 1
ATOM 699 C C . PRO A 1 89 ? 12.773 -11.776 -12.006 1.00 87.38 89 PRO A C 1
ATOM 701 O O . PRO A 1 89 ? 11.889 -11.686 -11.159 1.00 87.38 89 PRO A O 1
ATOM 704 N N . ASP A 1 90 ? 13.545 -10.737 -12.334 1.00 89.81 90 ASP A N 1
ATOM 705 C CA . ASP A 1 90 ? 13.499 -9.458 -11.614 1.00 89.81 90 ASP A CA 1
ATOM 706 C C . ASP A 1 90 ? 12.487 -8.442 -12.162 1.00 89.81 90 ASP A C 1
ATOM 708 O O . ASP A 1 90 ? 12.329 -7.366 -11.577 1.00 89.81 90 ASP A O 1
ATOM 712 N N . LYS A 1 91 ? 11.780 -8.734 -13.269 1.00 92.12 91 LYS A N 1
ATOM 713 C CA . LYS A 1 91 ? 10.912 -7.728 -13.910 1.00 92.12 91 LYS A CA 1
ATOM 714 C C . LYS A 1 91 ? 9.820 -7.227 -12.972 1.00 92.12 91 LYS A C 1
ATOM 716 O O . LYS A 1 91 ? 9.561 -6.026 -12.924 1.00 92.12 91 LYS A O 1
ATOM 721 N N . ALA A 1 92 ? 9.228 -8.121 -12.186 1.00 92.94 92 ALA A N 1
ATOM 722 C CA . ALA A 1 92 ? 8.212 -7.750 -11.210 1.00 92.94 92 ALA A CA 1
ATOM 723 C C . ALA A 1 92 ? 8.743 -6.773 -10.144 1.00 92.94 92 ALA A C 1
ATOM 725 O O . ALA A 1 92 ? 8.070 -5.801 -9.805 1.00 92.94 92 ALA A O 1
ATOM 726 N N . SER A 1 93 ? 9.976 -6.973 -9.669 1.00 91.94 93 SER A N 1
ATOM 727 C CA . SER A 1 93 ? 10.627 -6.077 -8.705 1.00 91.94 93 SER A CA 1
ATOM 728 C C . SER A 1 93 ? 10.891 -4.693 -9.307 1.00 91.94 93 SER A C 1
ATOM 730 O O . SER A 1 93 ? 10.616 -3.677 -8.665 1.00 91.94 93 SER A O 1
ATOM 732 N N . TYR A 1 94 ? 11.362 -4.628 -10.559 1.00 93.75 94 TYR A N 1
ATOM 733 C CA . TYR A 1 94 ? 11.559 -3.353 -11.259 1.00 93.75 94 TYR A CA 1
ATOM 734 C C . TYR A 1 94 ? 10.247 -2.615 -11.522 1.00 93.75 94 TYR A C 1
ATOM 736 O O . TYR A 1 94 ? 10.192 -1.402 -11.332 1.00 93.75 94 TYR A O 1
ATOM 744 N N . LEU A 1 95 ? 9.184 -3.333 -11.897 1.00 96.81 95 LEU A N 1
ATOM 745 C CA . LEU A 1 95 ? 7.844 -2.760 -12.026 1.00 96.81 95 LEU A CA 1
ATOM 746 C C . LEU A 1 95 ? 7.357 -2.201 -10.690 1.00 96.81 95 LEU A C 1
ATOM 748 O O . LEU A 1 95 ? 6.904 -1.063 -10.637 1.00 96.81 95 LEU A O 1
ATOM 752 N N . ASN A 1 96 ? 7.508 -2.940 -9.591 1.00 93.25 96 ASN A N 1
ATOM 753 C CA . ASN A 1 96 ? 7.102 -2.443 -8.280 1.00 93.25 96 ASN A CA 1
ATOM 754 C C . ASN A 1 96 ? 7.848 -1.150 -7.892 1.00 93.25 96 ASN A C 1
ATOM 756 O O . ASN A 1 96 ? 7.226 -0.197 -7.427 1.00 93.25 96 ASN A O 1
ATOM 760 N N . ASN A 1 97 ? 9.156 -1.076 -8.154 1.00 94.62 97 ASN A N 1
ATOM 761 C CA . ASN A 1 97 ? 9.942 0.139 -7.920 1.00 94.62 97 ASN A CA 1
ATOM 762 C C . ASN A 1 97 ? 9.507 1.301 -8.825 1.00 94.62 97 ASN A C 1
ATOM 764 O O . ASN A 1 97 ? 9.392 2.431 -8.353 1.00 94.62 97 ASN A O 1
ATOM 768 N N . TYR A 1 98 ? 9.222 1.020 -10.098 1.00 97.75 98 TYR A N 1
ATOM 769 C CA . TYR A 1 98 ? 8.712 2.010 -11.044 1.00 97.75 98 TYR A CA 1
ATOM 770 C C . TYR A 1 98 ? 7.358 2.581 -10.606 1.00 97.75 98 TYR A C 1
ATOM 772 O O . TYR A 1 98 ? 7.171 3.799 -10.582 1.00 97.75 98 TYR A O 1
ATOM 780 N N . GLY A 1 99 ? 6.437 1.710 -10.185 1.00 97.94 99 GLY A N 1
ATOM 781 C CA . GLY A 1 99 ? 5.141 2.104 -9.639 1.00 97.94 99 GLY A CA 1
ATOM 782 C C . GLY A 1 99 ? 5.285 2.988 -8.398 1.00 97.94 99 GLY A C 1
ATOM 783 O O . GLY A 1 99 ? 4.661 4.045 -8.333 1.00 97.94 99 GLY A O 1
ATOM 784 N N . ASN A 1 100 ? 6.190 2.635 -7.477 1.00 96.44 100 ASN A N 1
ATOM 785 C CA . ASN A 1 100 ? 6.457 3.432 -6.277 1.00 96.44 100 ASN A CA 1
ATOM 786 C C . ASN A 1 100 ? 6.971 4.837 -6.615 1.00 96.44 100 ASN A C 1
ATOM 788 O O . ASN A 1 100 ? 6.502 5.815 -6.038 1.00 96.44 100 ASN A O 1
ATOM 792 N N . SER A 1 101 ? 7.909 4.966 -7.558 1.00 95.94 101 SER A N 1
ATOM 793 C CA . SER A 1 101 ? 8.431 6.277 -7.963 1.00 95.94 101 SER A CA 1
ATOM 794 C C . SER A 1 101 ? 7.361 7.140 -8.646 1.00 95.94 101 SER A C 1
ATOM 796 O O . SER A 1 101 ? 7.292 8.345 -8.396 1.00 95.94 101 SER A O 1
ATOM 798 N N . LEU A 1 102 ? 6.477 6.539 -9.448 1.00 97.44 102 LEU A N 1
ATOM 799 C CA . LEU A 1 102 ? 5.317 7.229 -10.022 1.00 97.44 102 LEU A CA 1
ATOM 800 C C . LEU A 1 102 ? 4.323 7.681 -8.945 1.00 97.44 102 LEU A C 1
ATOM 802 O O . LEU A 1 102 ? 3.887 8.832 -8.961 1.00 97.44 102 LEU A O 1
ATOM 806 N N . HIS A 1 103 ? 3.996 6.809 -7.987 1.00 96.25 103 HIS A N 1
ATOM 807 C CA . HIS A 1 103 ? 3.121 7.145 -6.861 1.00 96.25 103 HIS A CA 1
ATOM 808 C C . HIS A 1 103 ? 3.729 8.288 -6.038 1.00 96.25 103 HIS A C 1
ATOM 810 O O . HIS A 1 103 ? 3.064 9.294 -5.809 1.00 96.25 103 HIS A O 1
ATOM 816 N N . GLN A 1 104 ? 5.020 8.224 -5.713 1.00 93.62 104 GLN A N 1
ATOM 817 C CA . GLN A 1 104 ? 5.722 9.305 -5.021 1.00 93.62 104 GLN A CA 1
ATOM 818 C C . GLN A 1 104 ? 5.647 10.631 -5.796 1.00 93.62 104 GLN A C 1
ATOM 820 O O . GLN A 1 104 ? 5.401 11.688 -5.212 1.00 93.62 104 GLN A O 1
ATOM 825 N N . ARG A 1 105 ? 5.818 10.608 -7.126 1.00 93.00 105 ARG A N 1
ATOM 826 C CA . ARG A 1 105 ? 5.682 11.823 -7.944 1.00 93.00 105 ARG A CA 1
ATOM 827 C C . ARG A 1 105 ? 4.253 12.362 -7.928 1.00 93.00 105 ARG A C 1
ATOM 829 O O . ARG A 1 105 ? 4.073 13.581 -7.874 1.00 93.00 105 ARG A O 1
ATOM 836 N N . PHE A 1 106 ? 3.250 11.484 -7.923 1.00 94.00 106 PHE A N 1
ATOM 837 C CA . PHE A 1 106 ? 1.860 11.875 -7.711 1.00 94.00 106 PHE A CA 1
ATOM 838 C C . PHE A 1 106 ? 1.661 12.538 -6.343 1.00 94.00 106 PHE A C 1
ATOM 840 O O . PHE A 1 106 ? 1.045 13.597 -6.291 1.00 94.00 106 PHE A O 1
ATOM 847 N N . GLU A 1 107 ? 2.199 11.991 -5.255 1.00 91.12 107 GLU A N 1
ATOM 848 C CA . GLU A 1 107 ? 2.056 12.602 -3.925 1.00 91.12 107 GLU A CA 1
ATOM 849 C C . GLU A 1 107 ? 2.691 13.997 -3.863 1.00 91.12 107 GLU A C 1
ATOM 851 O O . GLU A 1 107 ? 2.133 14.909 -3.255 1.00 91.12 107 GLU A O 1
ATOM 856 N N . LEU A 1 108 ? 3.822 14.191 -4.549 1.00 90.12 108 LEU A N 1
ATOM 857 C CA . LEU A 1 108 ? 4.527 15.473 -4.594 1.00 90.12 108 LEU A CA 1
ATOM 858 C C . LEU A 1 108 ? 3.851 16.517 -5.493 1.00 90.12 108 LEU A C 1
ATOM 860 O O . LEU A 1 108 ? 3.895 17.708 -5.188 1.00 90.12 108 LEU A O 1
ATOM 864 N N . ARG A 1 109 ? 3.284 16.103 -6.634 1.00 91.31 109 ARG A N 1
ATOM 865 C CA . ARG A 1 109 ? 2.846 17.025 -7.705 1.00 91.31 109 ARG A CA 1
ATOM 866 C C . ARG A 1 109 ? 1.350 16.966 -8.019 1.00 91.31 109 ARG A C 1
ATOM 868 O O . ARG A 1 109 ? 0.857 17.787 -8.786 1.00 91.31 109 ARG A O 1
ATOM 875 N N . GLY A 1 110 ? 0.622 15.996 -7.475 1.00 87.88 110 GLY A N 1
ATOM 876 C CA . GLY A 1 110 ? -0.802 15.770 -7.730 1.00 87.88 110 GLY A CA 1
ATOM 877 C C . GLY A 1 110 ? -1.133 15.298 -9.151 1.00 87.88 110 GLY A C 1
ATOM 878 O O . GLY A 1 110 ? -2.285 15.414 -9.574 1.00 87.88 110 GLY A O 1
ATOM 879 N N . ASN A 1 111 ? -0.152 14.798 -9.912 1.00 88.69 111 ASN A N 1
ATOM 880 C CA . ASN A 1 111 ? -0.350 14.394 -11.304 1.00 88.69 111 ASN A CA 1
ATOM 881 C C . ASN A 1 111 ? -1.113 13.065 -11.408 1.00 88.69 111 ASN A C 1
ATOM 883 O O . ASN A 1 111 ? -0.567 11.988 -11.179 1.00 88.69 111 ASN A O 1
ATOM 887 N N . ILE A 1 112 ? -2.378 13.141 -11.810 1.00 92.06 112 ILE A N 1
ATOM 888 C CA . ILE A 1 112 ? -3.287 11.991 -11.886 1.00 92.06 112 ILE A CA 1
ATOM 889 C C . ILE A 1 112 ? -2.817 10.912 -12.872 1.00 92.06 112 ILE A C 1
ATOM 891 O O . ILE A 1 112 ? -3.101 9.733 -12.667 1.00 92.06 112 ILE A O 1
ATOM 895 N N . THR A 1 113 ? -2.078 11.298 -13.916 1.00 94.88 113 THR A N 1
ATOM 896 C CA . THR A 1 113 ? -1.537 10.359 -14.904 1.00 94.88 113 THR A CA 1
ATOM 897 C C . THR A 1 113 ? -0.470 9.472 -14.276 1.00 94.88 113 THR A C 1
ATOM 899 O O . THR A 1 113 ? -0.419 8.280 -14.569 1.00 94.88 113 THR A O 1
ATOM 902 N N . ASP A 1 114 ? 0.327 10.020 -13.354 1.00 95.25 114 ASP A N 1
ATOM 903 C CA . ASP A 1 114 ? 1.329 9.243 -12.623 1.00 95.25 114 ASP A CA 1
ATOM 904 C C . ASP A 1 114 ? 0.661 8.210 -11.720 1.00 95.25 114 ASP A C 1
ATOM 906 O O . ASP A 1 114 ? 1.091 7.062 -11.684 1.00 95.25 114 ASP A O 1
ATOM 910 N N . LEU A 1 115 ? -0.444 8.573 -11.062 1.00 96.56 115 LEU A N 1
ATOM 911 C CA . LEU A 1 115 ? -1.195 7.634 -10.232 1.00 96.56 115 LEU A CA 1
ATOM 912 C C . LEU A 1 115 ? -1.841 6.513 -11.056 1.00 96.56 115 LEU A C 1
ATOM 914 O O . LEU A 1 115 ? -1.778 5.346 -10.673 1.00 96.56 115 LEU A O 1
ATOM 918 N N . ALA A 1 116 ? -2.438 6.842 -12.204 1.00 97.81 116 ALA A N 1
ATOM 919 C CA . ALA A 1 116 ? -3.006 5.840 -13.105 1.00 97.81 116 ALA A CA 1
ATOM 920 C C . ALA A 1 116 ? -1.929 4.875 -13.637 1.00 97.81 116 ALA A C 1
ATOM 922 O O . ALA A 1 116 ? -2.142 3.657 -13.685 1.00 97.81 116 ALA A O 1
ATOM 923 N N . GLN A 1 117 ? -0.752 5.406 -13.978 1.00 98.06 117 GLN A N 1
ATOM 924 C CA . GLN A 1 117 ? 0.385 4.600 -14.406 1.00 98.06 117 GLN A CA 1
ATOM 925 C C . GLN A 1 117 ? 0.953 3.759 -13.255 1.00 98.06 117 GLN A C 1
ATOM 927 O O . GLN A 1 117 ? 1.301 2.602 -13.487 1.00 98.06 117 GLN A O 1
ATOM 932 N N . ALA A 1 118 ? 1.003 4.282 -12.026 1.00 98.12 118 ALA A N 1
ATOM 933 C CA . ALA A 1 118 ? 1.437 3.535 -10.845 1.00 98.12 118 ALA A CA 1
ATOM 934 C C . ALA A 1 118 ? 0.532 2.321 -10.604 1.00 98.12 118 ALA A C 1
ATOM 936 O O . ALA A 1 118 ? 1.030 1.206 -10.490 1.00 98.12 118 ALA A O 1
ATOM 937 N N . ILE A 1 119 ? -0.793 2.508 -10.639 1.00 98.44 119 ILE A N 1
ATOM 938 C CA . ILE A 1 119 ? -1.771 1.418 -10.482 1.00 98.44 119 ILE A CA 1
ATOM 939 C C . ILE A 1 119 ? -1.562 0.342 -11.549 1.00 98.44 119 ILE A C 1
ATOM 941 O O . ILE A 1 119 ? -1.438 -0.833 -11.212 1.00 98.44 119 ILE A O 1
ATOM 945 N N . THR A 1 120 ? -1.464 0.738 -12.820 1.00 98.50 120 THR A N 1
ATOM 946 C CA . THR A 1 120 ? -1.249 -0.203 -13.934 1.00 98.50 120 THR A CA 1
ATOM 947 C C . THR A 1 120 ? 0.066 -0.970 -13.764 1.00 98.50 120 THR A C 1
ATOM 949 O O . THR A 1 120 ? 0.126 -2.185 -13.936 1.00 98.50 120 THR A O 1
ATOM 952 N N . THR A 1 121 ? 1.124 -0.266 -13.365 1.00 98.31 121 THR A N 1
ATOM 953 C CA . THR A 1 121 ? 2.448 -0.852 -13.132 1.00 98.31 121 THR A CA 1
ATOM 954 C C . THR A 1 121 ? 2.439 -1.832 -11.952 1.00 98.31 121 THR A C 1
ATOM 956 O O . THR A 1 121 ? 2.999 -2.923 -12.055 1.00 98.31 121 THR A O 1
ATOM 959 N N . HIS A 1 122 ? 1.776 -1.493 -10.844 1.00 98.44 122 HIS A N 1
ATOM 960 C CA . HIS A 1 122 ? 1.652 -2.380 -9.687 1.00 98.44 122 HIS A CA 1
ATOM 961 C C . HIS A 1 122 ? 0.779 -3.605 -9.980 1.00 98.44 122 HIS A C 1
ATOM 963 O O . HIS A 1 122 ? 1.108 -4.701 -9.531 1.00 98.44 122 HIS A O 1
ATOM 969 N N . GLN A 1 123 ? -0.294 -3.459 -10.766 1.00 98.56 123 GLN A N 1
ATOM 970 C CA . GLN A 1 123 ? -1.094 -4.595 -11.237 1.00 98.56 123 GLN A CA 1
ATOM 971 C C . GLN A 1 123 ? -0.237 -5.588 -12.025 1.00 98.56 123 GLN A C 1
ATOM 973 O O . GLN A 1 123 ? -0.320 -6.794 -11.792 1.00 98.56 123 GLN A O 1
ATOM 978 N N . GLU A 1 124 ? 0.628 -5.085 -12.904 1.00 97.69 124 GLU A N 1
ATOM 979 C CA . GLU A 1 124 ? 1.538 -5.928 -13.673 1.00 97.69 124 GLU A CA 1
ATOM 980 C C . GLU A 1 124 ? 2.594 -6.606 -12.785 1.00 97.69 124 GLU A C 1
ATOM 982 O O . GLU A 1 124 ? 2.853 -7.801 -12.934 1.00 97.69 124 GLU A O 1
ATOM 987 N N . ALA A 1 125 ? 3.143 -5.893 -11.795 1.00 96.69 125 ALA A N 1
ATOM 988 C CA . ALA A 1 125 ? 4.053 -6.482 -10.810 1.00 96.69 125 ALA A CA 1
ATOM 989 C C . ALA A 1 125 ? 3.395 -7.637 -10.031 1.00 96.69 125 ALA A C 1
ATOM 991 O O . ALA A 1 125 ? 3.992 -8.706 -9.890 1.00 96.69 125 ALA A O 1
ATOM 992 N N . VAL A 1 126 ? 2.147 -7.459 -9.579 1.00 97.44 126 VAL A N 1
ATOM 993 C CA . VAL A 1 126 ? 1.361 -8.505 -8.897 1.00 97.44 126 VAL A CA 1
ATOM 994 C C . VAL A 1 126 ? 1.078 -9.689 -9.825 1.00 97.44 126 VAL A C 1
ATOM 996 O O . VAL A 1 126 ? 1.117 -10.835 -9.382 1.00 97.44 126 VAL A O 1
ATOM 999 N N . ARG A 1 127 ? 0.807 -9.438 -11.112 1.00 96.94 127 ARG A N 1
ATOM 1000 C CA . ARG A 1 127 ? 0.543 -10.487 -12.109 1.00 96.94 127 ARG A CA 1
ATOM 1001 C C . ARG A 1 127 ? 1.772 -11.358 -12.373 1.00 96.94 127 ARG A C 1
ATOM 1003 O O . ARG A 1 127 ? 1.633 -12.568 -12.533 1.00 96.94 127 ARG A O 1
ATOM 1010 N N . LEU A 1 128 ? 2.952 -10.744 -12.451 1.00 95.31 128 LEU A N 1
ATOM 1011 C CA . LEU A 1 128 ? 4.212 -11.435 -12.735 1.00 95.31 128 LEU A CA 1
ATOM 1012 C C . LEU A 1 128 ? 4.829 -12.110 -11.504 1.00 95.31 128 LEU A C 1
ATOM 1014 O O . LEU A 1 128 ? 5.681 -12.983 -11.653 1.00 95.31 128 LEU A O 1
ATOM 1018 N N . THR A 1 129 ? 4.408 -11.734 -10.296 1.00 92.19 129 THR A N 1
ATOM 1019 C CA . THR A 1 129 ? 4.950 -12.290 -9.054 1.00 92.19 129 THR A CA 1
ATOM 1020 C C . THR A 1 129 ? 4.179 -13.551 -8.632 1.00 92.19 129 THR A C 1
ATOM 1022 O O . THR A 1 129 ? 2.971 -13.488 -8.393 1.00 92.19 129 THR A O 1
ATOM 1025 N N . PRO A 1 130 ? 4.844 -14.715 -8.486 1.00 91.56 130 PRO A N 1
ATOM 1026 C CA . PRO A 1 130 ? 4.198 -15.923 -7.975 1.00 91.56 130 PRO A CA 1
ATOM 1027 C C . PRO A 1 130 ? 3.639 -15.726 -6.561 1.00 91.56 130 PRO A C 1
ATOM 1029 O O . PRO A 1 130 ? 4.248 -15.045 -5.741 1.00 91.56 130 PRO A O 1
ATOM 1032 N N . ASN A 1 131 ? 2.522 -16.381 -6.233 1.00 87.44 131 ASN A N 1
ATOM 1033 C CA . ASN A 1 131 ? 1.831 -16.168 -4.953 1.00 87.44 131 ASN A CA 1
ATOM 1034 C C . ASN A 1 131 ? 2.702 -16.411 -3.709 1.00 87.44 131 ASN A C 1
ATOM 1036 O O . ASN A 1 131 ? 2.584 -15.670 -2.738 1.00 87.44 131 ASN A O 1
ATOM 1040 N N . GLU A 1 132 ? 3.591 -17.404 -3.751 1.00 85.56 132 GLU A N 1
ATOM 1041 C CA . GLU A 1 132 ? 4.472 -17.743 -2.626 1.00 85.56 132 GLU A CA 1
ATOM 1042 C C . GLU A 1 132 ? 5.735 -16.871 -2.559 1.00 85.56 132 GLU A C 1
ATOM 1044 O O . GLU A 1 132 ? 6.485 -16.921 -1.579 1.00 85.56 132 GLU A O 1
ATOM 1049 N N . HIS A 1 133 ? 5.975 -16.037 -3.572 1.00 85.50 133 HIS A N 1
ATOM 1050 C CA . HIS A 1 133 ? 7.177 -15.222 -3.667 1.00 85.50 133 HIS A CA 1
ATOM 1051 C C . HIS A 1 133 ? 7.217 -14.151 -2.555 1.00 85.50 133 HIS A C 1
ATOM 1053 O O . HIS A 1 133 ? 6.186 -13.547 -2.245 1.00 85.50 133 HIS A O 1
ATOM 1059 N N . PRO A 1 134 ? 8.384 -13.864 -1.942 1.00 84.19 134 PRO A N 1
ATOM 1060 C CA . PRO A 1 134 ? 8.506 -12.851 -0.886 1.00 84.19 134 PRO A CA 1
ATOM 1061 C C . PRO A 1 134 ? 7.988 -11.461 -1.284 1.00 84.19 134 PRO A C 1
ATOM 1063 O O . PRO A 1 134 ? 7.375 -10.781 -0.468 1.00 84.19 134 PRO A O 1
ATOM 1066 N N . ASN A 1 135 ? 8.151 -11.078 -2.554 1.00 86.00 135 ASN A N 1
ATOM 1067 C CA . ASN A 1 135 ? 7.722 -9.765 -3.058 1.00 86.00 135 ASN A CA 1
ATOM 1068 C C . ASN A 1 135 ? 6.216 -9.665 -3.363 1.00 86.00 135 ASN A C 1
ATOM 1070 O O . ASN A 1 135 ? 5.757 -8.582 -3.736 1.00 86.00 135 ASN A O 1
ATOM 1074 N N . GLN A 1 136 ? 5.437 -10.744 -3.204 1.00 91.62 136 GLN A N 1
ATOM 1075 C CA . GLN A 1 136 ? 4.006 -10.709 -3.519 1.00 91.62 136 GLN A CA 1
ATOM 1076 C C . GLN A 1 136 ? 3.237 -9.810 -2.546 1.00 91.62 136 GLN A C 1
ATOM 1078 O O . GLN A 1 136 ? 2.507 -8.921 -2.981 1.00 91.62 136 GLN A O 1
ATOM 1083 N N . ALA A 1 137 ? 3.457 -9.968 -1.237 1.00 93.50 137 ALA A N 1
ATOM 1084 C CA . ALA A 1 137 ? 2.794 -9.149 -0.224 1.00 93.50 137 ALA A CA 1
ATOM 1085 C C . ALA A 1 137 ? 3.136 -7.644 -0.348 1.00 93.50 137 ALA A C 1
ATOM 1087 O O . ALA A 1 137 ? 2.200 -6.843 -0.410 1.00 93.50 137 ALA A O 1
ATOM 1088 N N . PRO A 1 138 ? 4.415 -7.230 -0.496 1.00 92.38 138 PRO A N 1
ATOM 1089 C CA . PRO A 1 138 ? 4.752 -5.837 -0.797 1.00 92.38 138 PRO A CA 1
ATOM 1090 C C . PRO A 1 138 ? 4.055 -5.288 -2.049 1.00 92.38 138 PRO A C 1
ATOM 1092 O O . PRO A 1 138 ? 3.506 -4.188 -2.009 1.00 92.38 138 PRO A O 1
ATOM 1095 N N . SER A 1 139 ? 4.028 -6.055 -3.146 1.00 94.19 139 SER A N 1
ATOM 1096 C CA . SER A 1 139 ? 3.416 -5.612 -4.409 1.00 94.19 139 SER A CA 1
ATOM 1097 C C . SER A 1 139 ? 1.900 -5.427 -4.279 1.00 94.19 139 SER A C 1
ATOM 1099 O O . SER A 1 139 ? 1.351 -4.435 -4.758 1.00 94.19 139 SER A O 1
ATOM 1101 N N . LEU A 1 140 ? 1.223 -6.342 -3.574 1.00 97.50 140 LEU A N 1
ATOM 1102 C CA . LEU A 1 140 ? -0.203 -6.236 -3.250 1.00 97.50 140 LEU A CA 1
ATOM 1103 C C . LEU A 1 140 ? -0.496 -5.004 -2.385 1.00 97.50 140 LEU A C 1
ATOM 1105 O O . LEU A 1 140 ? -1.435 -4.261 -2.670 1.00 97.50 140 LEU A O 1
ATOM 1109 N N . ASN A 1 141 ? 0.317 -4.760 -1.355 1.00 97.31 141 ASN A N 1
ATOM 1110 C CA . ASN A 1 141 ? 0.158 -3.587 -0.503 1.00 97.31 141 ASN A CA 1
ATOM 1111 C C . ASN A 1 141 ? 0.355 -2.278 -1.287 1.00 97.31 141 ASN A C 1
ATOM 1113 O O . ASN A 1 141 ? -0.431 -1.349 -1.111 1.00 97.31 141 ASN A O 1
ATOM 1117 N N . ASN A 1 142 ? 1.357 -2.201 -2.167 1.00 97.25 142 ASN A N 1
ATOM 1118 C CA . ASN A 1 142 ? 1.606 -0.999 -2.970 1.00 97.25 142 ASN A CA 1
ATOM 1119 C C . ASN A 1 142 ? 0.459 -0.728 -3.949 1.00 97.25 142 ASN A C 1
ATOM 1121 O O . ASN A 1 142 ? -0.019 0.403 -4.025 1.00 97.25 142 ASN A O 1
ATOM 1125 N N . LEU A 1 143 ? -0.070 -1.771 -4.602 1.00 98.56 143 LEU A N 1
ATOM 1126 C CA . LEU A 1 143 ? -1.284 -1.651 -5.413 1.00 98.56 143 LEU A CA 1
ATOM 1127 C C . LEU A 1 143 ? -2.459 -1.108 -4.586 1.00 98.56 143 LEU A C 1
ATOM 1129 O O . LEU A 1 143 ? -3.146 -0.179 -5.014 1.00 98.56 143 LEU A O 1
ATOM 1133 N N . GLY A 1 144 ? -2.669 -1.657 -3.387 1.00 98.50 144 GLY A N 1
ATOM 1134 C CA . GLY A 1 144 ? -3.706 -1.181 -2.478 1.00 98.50 144 GLY A CA 1
ATOM 1135 C C . GLY A 1 144 ? -3.515 0.281 -2.065 1.00 98.50 144 GLY A C 1
ATOM 1136 O O . GLY A 1 144 ? -4.480 1.040 -2.038 1.00 98.50 144 GLY A O 1
ATOM 1137 N N . ASN A 1 145 ? -2.278 0.717 -1.828 1.00 98.00 145 ASN A N 1
ATOM 1138 C CA . ASN A 1 145 ? -1.970 2.109 -1.506 1.00 98.00 145 ASN A CA 1
ATOM 1139 C C . ASN A 1 145 ? -2.254 3.058 -2.673 1.00 98.00 145 ASN A C 1
ATOM 1141 O O . ASN A 1 145 ? -2.866 4.103 -2.459 1.00 98.00 145 ASN A O 1
ATOM 1145 N N . SER A 1 146 ? -1.874 2.709 -3.905 1.00 98.25 146 SER A N 1
ATOM 1146 C CA . SER A 1 146 ? -2.184 3.553 -5.065 1.00 98.25 146 SER A CA 1
ATOM 1147 C C . SER A 1 146 ? -3.697 3.658 -5.309 1.00 98.25 146 SER A C 1
ATOM 1149 O O . SER A 1 146 ? -4.197 4.739 -5.621 1.00 98.25 146 SER A O 1
ATOM 1151 N N . LEU A 1 147 ? -4.452 2.572 -5.102 1.00 98.69 147 LEU A N 1
ATOM 1152 C CA . LEU A 1 147 ? -5.920 2.593 -5.155 1.00 98.69 147 LEU A CA 1
ATOM 1153 C C . LEU A 1 147 ? -6.517 3.462 -4.038 1.00 98.69 147 LEU A C 1
ATOM 1155 O O . LEU A 1 147 ? -7.368 4.306 -4.307 1.00 98.69 147 LEU A O 1
ATOM 1159 N N . HIS A 1 148 ? -6.013 3.345 -2.808 1.00 98.12 148 HIS A N 1
ATOM 1160 C CA . HIS A 1 148 ? -6.420 4.204 -1.695 1.00 98.12 148 HIS A CA 1
ATOM 1161 C C . HIS A 1 148 ? -6.184 5.688 -2.009 1.00 98.12 148 HIS A C 1
ATOM 1163 O O . HIS A 1 148 ? -7.072 6.516 -1.808 1.00 98.12 148 HIS A O 1
ATOM 1169 N N . SER A 1 149 ? -5.014 6.040 -2.548 1.00 96.62 149 SER A N 1
ATOM 1170 C CA . SER A 1 149 ? -4.715 7.410 -2.974 1.00 96.62 149 SER A CA 1
ATOM 1171 C C . SER A 1 149 ? -5.651 7.894 -4.087 1.00 96.62 149 SER A C 1
ATOM 1173 O O . SER A 1 149 ? -6.048 9.062 -4.088 1.00 96.62 149 SER A O 1
ATOM 1175 N N . ARG A 1 150 ? -6.059 7.010 -5.010 1.00 96.88 150 ARG A N 1
ATOM 1176 C CA . ARG A 1 150 ? -7.026 7.349 -6.066 1.00 96.88 150 ARG A CA 1
ATOM 1177 C C . ARG A 1 150 ? -8.415 7.606 -5.486 1.00 96.88 150 ARG A C 1
ATOM 1179 O O . ARG A 1 150 ? -9.008 8.637 -5.806 1.00 96.88 150 ARG A O 1
ATOM 1186 N N . TYR A 1 151 ? -8.863 6.777 -4.543 1.00 96.81 151 TYR A N 1
ATOM 1187 C CA . TYR A 1 151 ? -10.077 7.034 -3.767 1.00 96.81 151 TYR A CA 1
ATOM 1188 C C . TYR A 1 151 ? -10.015 8.383 -3.040 1.00 96.81 151 TYR A C 1
ATOM 1190 O O . TYR A 1 151 ? -10.943 9.176 -3.144 1.00 96.81 151 TYR A O 1
ATOM 1198 N N . GLN A 1 152 ? -8.917 8.703 -2.350 1.00 94.56 152 GLN A N 1
ATOM 1199 C CA . GLN A 1 152 ? -8.794 9.991 -1.653 1.00 94.56 152 GLN A CA 1
ATOM 1200 C C . GLN A 1 152 ? -8.916 11.190 -2.599 1.00 94.56 152 GLN A C 1
ATOM 1202 O O . GLN A 1 152 ? -9.359 12.261 -2.183 1.00 94.56 152 GLN A O 1
ATOM 1207 N N . ARG A 1 153 ? -8.515 11.023 -3.864 1.00 93.38 153 ARG A N 1
ATOM 1208 C CA . ARG A 1 153 ? -8.571 12.083 -4.867 1.00 93.38 153 ARG A CA 1
ATOM 1209 C C . ARG A 1 153 ? -9.943 12.227 -5.522 1.00 93.38 153 ARG A C 1
ATOM 1211 O O . ARG A 1 153 ? -10.344 13.360 -5.780 1.00 93.38 153 ARG A O 1
ATOM 1218 N N . PHE A 1 154 ? -10.619 11.120 -5.822 1.00 94.31 154 PHE A N 1
ATOM 1219 C CA . PHE A 1 154 ? -11.826 11.118 -6.660 1.00 94.31 154 PHE A CA 1
ATOM 1220 C C . PHE A 1 154 ? -13.096 10.642 -5.947 1.00 94.31 154 PHE A C 1
ATOM 1222 O O . PHE A 1 154 ? -14.191 10.939 -6.407 1.00 94.31 154 PHE A O 1
ATOM 1229 N N . GLY A 1 155 ? -12.972 9.954 -4.814 1.00 92.44 155 GLY A N 1
ATOM 1230 C CA . GLY A 1 155 ? -14.098 9.415 -4.050 1.00 92.44 155 GLY A CA 1
ATOM 1231 C C . GLY A 1 155 ? -14.694 8.125 -4.619 1.00 92.44 155 GLY A C 1
ATOM 1232 O O . GLY A 1 155 ? -15.749 7.703 -4.154 1.00 92.44 155 GLY A O 1
ATOM 1233 N N . GLU A 1 156 ? -14.037 7.491 -5.595 1.00 94.19 156 GLU A N 1
ATOM 1234 C CA . GLU A 1 156 ? -14.509 6.255 -6.229 1.00 94.19 156 GLU A CA 1
ATOM 1235 C C . GLU A 1 156 ? -14.460 5.082 -5.244 1.00 94.19 156 GLU A C 1
ATOM 1237 O O . GLU A 1 156 ? -13.395 4.570 -4.901 1.00 94.19 156 GLU A O 1
ATOM 1242 N N . LEU A 1 157 ? -15.624 4.653 -4.759 1.00 94.62 157 LEU A N 1
ATOM 1243 C CA . LEU A 1 157 ? -15.731 3.641 -3.702 1.00 94.62 157 LEU A CA 1
ATOM 1244 C C . LEU A 1 157 ? -15.147 2.282 -4.095 1.00 94.62 157 LEU A C 1
ATOM 1246 O O . LEU A 1 157 ? -14.576 1.595 -3.251 1.00 94.62 157 LEU A O 1
ATOM 1250 N N . GLU A 1 158 ? -15.230 1.930 -5.378 1.00 97.00 158 GLU A N 1
ATOM 1251 C CA . GLU A 1 158 ? -14.624 0.711 -5.912 1.00 97.00 158 GLU A CA 1
ATOM 1252 C C . GLU A 1 158 ? -13.105 0.675 -5.670 1.00 97.00 158 GLU A C 1
ATOM 1254 O O . GLU A 1 158 ? -12.548 -0.384 -5.379 1.00 97.00 158 GLU A O 1
ATOM 1259 N N . ASP A 1 159 ? -12.426 1.825 -5.713 1.00 97.94 159 ASP A N 1
ATOM 1260 C CA . ASP A 1 159 ? -10.995 1.897 -5.418 1.00 97.94 159 ASP A CA 1
ATOM 1261 C C . ASP A 1 159 ? -10.699 1.612 -3.951 1.00 97.94 159 ASP A C 1
ATOM 1263 O O . ASP A 1 159 ? -9.732 0.916 -3.643 1.00 97.94 159 ASP A O 1
ATOM 1267 N N . LEU A 1 160 ? -11.534 2.118 -3.042 1.00 98.19 160 LEU A N 1
ATOM 1268 C CA . LEU A 1 160 ? -11.369 1.873 -1.614 1.00 98.19 160 LEU A CA 1
ATOM 1269 C C . LEU A 1 160 ? -11.615 0.404 -1.265 1.00 98.19 160 LEU A C 1
ATOM 1271 O O . LEU A 1 160 ? -10.843 -0.186 -0.508 1.00 98.19 160 LEU A O 1
ATOM 1275 N N . ASP A 1 161 ? -12.659 -0.199 -1.829 1.00 98.25 161 ASP A N 1
ATOM 1276 C CA . ASP A 1 161 ? -12.954 -1.612 -1.603 1.00 98.25 161 ASP A CA 1
ATOM 1277 C C . ASP A 1 161 ? -11.857 -2.511 -2.186 1.00 98.25 161 ASP A C 1
ATOM 1279 O O . ASP A 1 161 ? -11.386 -3.429 -1.508 1.00 98.25 161 ASP A O 1
ATOM 1283 N N . ASN A 1 162 ? -11.361 -2.205 -3.388 1.00 98.44 162 ASN A N 1
ATOM 1284 C CA . ASN A 1 162 ? -10.226 -2.921 -3.964 1.00 98.44 162 ASN A CA 1
ATOM 1285 C C . ASN A 1 162 ? -8.940 -2.719 -3.148 1.00 98.44 162 ASN A C 1
ATOM 1287 O O . ASN A 1 162 ? -8.194 -3.680 -2.949 1.00 98.44 162 ASN A O 1
ATOM 1291 N N . ALA A 1 163 ? -8.682 -1.514 -2.626 1.00 98.62 163 ALA A N 1
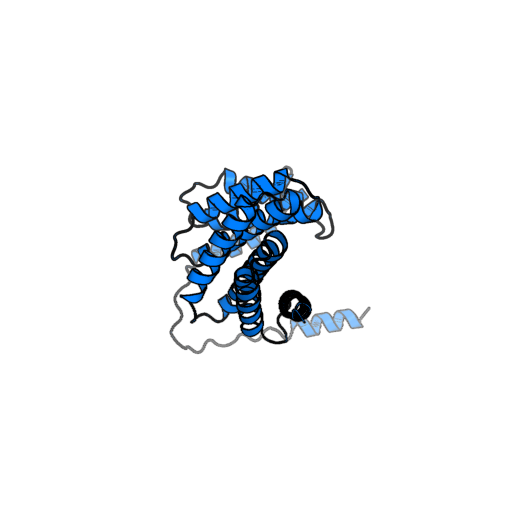ATOM 1292 C CA . ALA A 1 163 ? -7.543 -1.258 -1.745 1.00 98.62 163 ALA A CA 1
ATOM 1293 C C . ALA A 1 163 ? -7.568 -2.175 -0.515 1.00 98.62 163 ALA A C 1
ATOM 1295 O O . ALA A 1 163 ? -6.563 -2.824 -0.220 1.00 98.62 163 ALA A O 1
ATOM 1296 N N . ILE A 1 164 ? -8.730 -2.298 0.138 1.00 98.69 164 ILE A N 1
ATOM 1297 C CA . ILE A 1 164 ? -8.936 -3.199 1.281 1.00 98.69 164 ILE A CA 1
ATOM 1298 C C . ILE A 1 164 ? -8.679 -4.654 0.879 1.00 98.69 164 ILE A C 1
ATOM 1300 O O . ILE A 1 164 ? -7.969 -5.361 1.590 1.00 98.69 164 ILE A O 1
ATOM 1304 N N . VAL A 1 165 ? -9.200 -5.106 -0.267 1.00 98.62 165 VAL A N 1
ATOM 1305 C CA . VAL A 1 165 ? -8.989 -6.481 -0.755 1.00 98.62 165 VAL A CA 1
ATOM 1306 C C . VAL A 1 165 ? -7.502 -6.784 -0.959 1.00 98.62 165 VAL A C 1
ATOM 1308 O O . VAL A 1 165 ? -7.015 -7.817 -0.496 1.00 98.62 165 VAL A O 1
ATOM 1311 N N . TYR A 1 166 ? -6.756 -5.904 -1.631 1.00 98.50 166 TYR A N 1
ATOM 1312 C CA . TYR A 1 166 ? -5.332 -6.134 -1.889 1.00 98.50 166 TYR A CA 1
ATOM 1313 C C . TYR A 1 166 ? -4.474 -6.021 -0.621 1.00 98.50 166 TYR A C 1
ATOM 1315 O O . TYR A 1 166 ? -3.589 -6.852 -0.417 1.00 98.50 166 TYR A O 1
ATOM 1323 N N . GLN A 1 167 ? -4.761 -5.062 0.262 1.00 98.38 167 GLN A N 1
ATOM 1324 C CA . GLN A 1 167 ? -4.059 -4.918 1.543 1.00 98.38 167 GLN A CA 1
ATOM 1325 C C . GLN A 1 167 ? -4.339 -6.096 2.486 1.00 98.38 167 GLN A C 1
ATOM 1327 O O . GLN A 1 167 ? -3.414 -6.587 3.130 1.00 98.38 167 GLN A O 1
ATOM 1332 N N . GLN A 1 168 ? -5.572 -6.615 2.521 1.00 97.94 168 GLN A N 1
ATOM 1333 C CA . GLN A 1 168 ? -5.898 -7.819 3.290 1.00 97.94 168 GLN A CA 1
ATOM 1334 C C . GLN A 1 168 ? -5.108 -9.026 2.775 1.00 97.94 168 GLN A C 1
ATOM 1336 O O . GLN A 1 168 ? -4.476 -9.724 3.561 1.00 97.94 168 GLN A O 1
ATOM 1341 N N . ARG A 1 169 ? -5.047 -9.223 1.451 1.00 96.00 169 ARG A N 1
ATOM 1342 C CA . ARG A 1 169 ? -4.227 -10.290 0.855 1.00 96.00 169 ARG A CA 1
ATOM 1343 C C . ARG A 1 169 ? -2.743 -10.150 1.203 1.00 96.00 169 ARG A C 1
ATOM 1345 O O . ARG A 1 169 ? -2.083 -11.163 1.417 1.00 96.00 169 ARG A O 1
ATOM 1352 N N . ALA A 1 170 ? -2.216 -8.924 1.263 1.00 94.75 170 ALA A N 1
ATOM 1353 C CA . ALA A 1 170 ? -0.837 -8.679 1.686 1.00 94.75 170 ALA A CA 1
ATOM 1354 C C . ALA A 1 170 ? -0.606 -9.103 3.147 1.00 94.75 170 ALA A C 1
ATOM 1356 O O . ALA A 1 170 ? 0.376 -9.787 3.437 1.00 94.75 170 ALA A O 1
ATOM 1357 N N . VAL A 1 171 ? -1.531 -8.752 4.048 1.00 94.25 171 VAL A N 1
ATOM 1358 C CA . VAL A 1 171 ? -1.501 -9.172 5.459 1.00 94.25 171 VAL A CA 1
ATOM 1359 C C . VAL A 1 171 ? -1.565 -10.695 5.584 1.00 94.25 171 VAL A C 1
ATOM 1361 O O . VAL A 1 171 ? -0.718 -11.280 6.257 1.00 94.25 171 VAL A O 1
ATOM 1364 N N . ASP A 1 172 ? -2.501 -11.347 4.893 1.00 92.56 172 ASP A N 1
ATOM 1365 C CA . ASP A 1 172 ? -2.699 -12.799 4.972 1.00 92.56 172 ASP A CA 1
ATOM 1366 C C . ASP A 1 172 ? -1.450 -13.567 4.506 1.00 92.56 172 ASP A C 1
ATOM 1368 O O . ASP A 1 172 ? -1.015 -14.527 5.145 1.00 92.56 172 ASP A O 1
ATOM 1372 N N . GLN A 1 173 ? -0.817 -13.110 3.420 1.00 88.06 173 GLN A N 1
ATOM 1373 C CA . GLN A 1 173 ? 0.419 -13.710 2.911 1.00 88.06 173 GLN A CA 1
ATOM 1374 C C . GLN A 1 173 ? 1.620 -13.488 3.827 1.00 88.06 173 GLN A C 1
ATOM 1376 O O . GLN A 1 173 ? 2.510 -14.338 3.901 1.00 88.06 173 GLN A O 1
ATOM 1381 N N . ALA A 1 174 ? 1.672 -12.347 4.511 1.00 82.94 174 ALA A N 1
ATOM 1382 C CA . ALA A 1 174 ? 2.764 -12.044 5.416 1.00 82.94 174 ALA A CA 1
ATOM 1383 C C . ALA A 1 174 ? 2.610 -12.781 6.761 1.00 82.94 174 ALA A C 1
ATOM 1385 O O . ALA A 1 174 ? 3.608 -13.249 7.312 1.00 82.94 174 ALA A O 1
ATOM 1386 N N . ALA A 1 175 ? 1.377 -12.973 7.243 1.00 75.94 175 ALA A N 1
ATOM 1387 C CA . ALA A 1 175 ? 1.061 -13.727 8.457 1.00 75.94 175 ALA A CA 1
ATOM 1388 C C . ALA A 1 175 ? 1.407 -15.224 8.355 1.00 75.94 175 ALA A C 1
ATOM 1390 O O . ALA A 1 175 ? 1.666 -15.860 9.369 1.00 75.94 175 ALA A O 1
ATOM 1391 N N . GLY A 1 176 ? 1.481 -15.793 7.147 1.00 65.81 176 GLY A N 1
ATOM 1392 C CA . GLY A 1 176 ? 1.942 -17.171 6.933 1.00 65.81 176 GLY A CA 1
ATOM 1393 C C . GLY A 1 176 ? 3.459 -17.380 7.076 1.00 65.81 176 GLY A C 1
ATOM 1394 O O . GLY A 1 176 ? 3.918 -18.516 7.012 1.00 65.81 176 GLY A O 1
ATOM 1395 N N . LYS A 1 177 ? 4.252 -16.309 7.247 1.00 64.81 177 LYS A N 1
ATOM 1396 C CA . LYS A 1 177 ? 5.729 -16.327 7.157 1.00 64.81 177 LYS A CA 1
ATOM 1397 C C . LYS A 1 177 ? 6.426 -15.818 8.437 1.00 64.81 177 LYS A C 1
ATOM 1399 O O . LYS A 1 177 ? 7.497 -15.219 8.360 1.00 64.81 177 LYS A O 1
ATOM 1404 N N . VAL A 1 178 ? 5.815 -16.051 9.607 1.00 54.78 178 VAL A N 1
ATOM 1405 C CA . VAL A 1 178 ? 6.141 -15.474 10.942 1.00 54.78 178 VAL A CA 1
ATOM 1406 C C . VAL A 1 178 ? 7.603 -15.649 11.402 1.00 54.78 178 VAL A C 1
ATOM 1408 O O . VAL A 1 178 ? 8.074 -14.902 12.262 1.00 54.78 178 VAL A O 1
ATOM 1411 N N . ASP A 1 179 ? 8.360 -16.565 10.800 1.00 55.44 179 ASP A N 1
ATOM 1412 C CA . ASP A 1 179 ? 9.694 -16.949 11.277 1.00 55.44 179 ASP A CA 1
ATOM 1413 C C . ASP A 1 179 ? 10.840 -16.004 10.856 1.00 55.44 179 ASP A C 1
ATOM 1415 O O . ASP A 1 179 ? 11.968 -16.170 11.320 1.00 55.44 179 ASP A O 1
ATOM 1419 N N . GLN A 1 180 ? 10.596 -14.983 10.021 1.00 57.75 180 GLN A N 1
ATOM 1420 C CA . GLN A 1 180 ? 11.654 -14.064 9.570 1.00 57.75 180 GLN A CA 1
ATOM 1421 C C . GLN A 1 180 ? 11.572 -12.679 10.225 1.00 57.75 180 GLN A C 1
ATOM 1423 O O . GLN A 1 180 ? 10.745 -11.839 9.872 1.00 57.75 180 GLN A O 1
ATOM 1428 N N . ALA A 1 181 ? 12.499 -12.403 11.150 1.00 52.59 181 ALA A N 1
ATOM 1429 C CA . ALA A 1 181 ? 12.608 -11.120 11.853 1.00 52.59 181 ALA A CA 1
ATOM 1430 C C . ALA A 1 181 ? 12.775 -9.906 10.912 1.00 52.59 181 ALA A C 1
ATOM 1432 O O . ALA A 1 181 ? 12.284 -8.826 11.233 1.00 52.59 181 ALA A O 1
ATOM 1433 N N . ALA A 1 182 ? 13.399 -10.089 9.741 1.00 49.53 182 ALA A N 1
ATOM 1434 C CA . ALA A 1 182 ? 13.583 -9.039 8.736 1.00 49.53 182 ALA A CA 1
ATOM 1435 C C . ALA A 1 182 ? 12.272 -8.599 8.046 1.00 49.53 182 ALA A C 1
ATOM 1437 O O . ALA A 1 182 ? 12.218 -7.498 7.514 1.00 49.53 182 ALA A O 1
ATOM 1438 N N . GLY A 1 183 ? 11.207 -9.412 8.092 1.00 60.22 183 GLY A N 1
ATOM 1439 C CA . GLY A 1 183 ? 9.911 -9.111 7.462 1.00 60.22 183 GLY A CA 1
ATOM 1440 C C . GLY A 1 183 ? 8.887 -8.427 8.375 1.00 60.22 183 GLY A C 1
ATOM 1441 O O . GLY A 1 183 ? 7.813 -8.046 7.916 1.00 60.22 183 GLY A O 1
ATOM 1442 N N . LYS A 1 184 ? 9.192 -8.257 9.670 1.00 62.97 184 LYS A N 1
ATOM 1443 C CA . LYS A 1 184 ? 8.236 -7.705 10.649 1.00 62.97 184 LYS A CA 1
ATOM 1444 C C . LYS A 1 184 ? 7.952 -6.211 10.445 1.00 62.97 184 LYS A C 1
ATOM 1446 O O . LYS A 1 184 ? 6.836 -5.766 10.702 1.00 62.97 184 LYS A O 1
ATOM 1451 N N . GLY A 1 185 ? 8.935 -5.449 9.956 1.00 63.56 185 GLY A N 1
ATOM 1452 C CA . GLY A 1 185 ? 8.761 -4.026 9.631 1.00 63.56 185 GLY A CA 1
ATOM 1453 C C . GLY A 1 185 ? 7.785 -3.811 8.471 1.00 63.56 185 GLY A C 1
ATOM 1454 O O . GLY A 1 185 ? 6.858 -3.009 8.580 1.00 63.56 185 GLY A O 1
ATOM 1455 N N . ASP A 1 186 ? 7.926 -4.603 7.407 1.00 75.19 186 ASP A N 1
ATOM 1456 C CA . ASP A 1 186 ? 7.032 -4.552 6.245 1.00 75.19 186 ASP A CA 1
ATOM 1457 C C . ASP A 1 186 ? 5.610 -5.007 6.607 1.00 75.19 186 ASP A C 1
ATOM 1459 O O . ASP A 1 186 ? 4.628 -4.379 6.209 1.00 75.19 186 ASP A O 1
ATOM 1463 N N . GLN A 1 187 ? 5.487 -6.039 7.451 1.00 86.88 187 GLN A N 1
ATOM 1464 C CA . GLN A 1 187 ? 4.200 -6.493 7.987 1.00 86.88 187 GLN A CA 1
ATOM 1465 C C . GLN A 1 187 ? 3.446 -5.381 8.724 1.00 86.88 187 GLN A C 1
ATOM 1467 O O . GLN A 1 187 ? 2.248 -5.198 8.499 1.00 86.88 187 GLN A O 1
ATOM 1472 N N . ALA A 1 188 ? 4.135 -4.612 9.573 1.00 92.62 188 ALA A N 1
ATOM 1473 C CA . ALA A 1 188 ? 3.515 -3.513 10.308 1.00 92.62 188 ALA A CA 1
ATOM 1474 C C . ALA A 1 188 ? 2.934 -2.446 9.364 1.00 92.62 188 ALA A C 1
ATOM 1476 O O . ALA A 1 188 ? 1.833 -1.939 9.599 1.00 92.62 188 ALA A O 1
ATOM 1477 N N . ALA A 1 189 ? 3.626 -2.149 8.260 1.00 93.75 189 ALA A N 1
ATOM 1478 C CA . ALA A 1 189 ? 3.126 -1.225 7.249 1.00 93.75 189 ALA A CA 1
ATOM 1479 C C . ALA A 1 189 ? 1.837 -1.736 6.586 1.00 93.75 189 ALA A C 1
ATOM 1481 O O . ALA A 1 189 ? 0.901 -0.954 6.412 1.00 93.75 189 ALA A O 1
ATOM 1482 N N . PHE A 1 190 ? 1.749 -3.033 6.270 1.00 95.38 190 PHE A N 1
ATOM 1483 C CA . PHE A 1 190 ? 0.554 -3.624 5.649 1.00 95.38 190 PHE A CA 1
ATOM 1484 C C . PHE A 1 190 ? -0.668 -3.501 6.558 1.00 95.38 190 PHE A C 1
ATOM 1486 O O . PHE A 1 190 ? -1.722 -3.030 6.128 1.00 95.38 190 PHE A O 1
ATOM 1493 N N . PHE A 1 191 ? -0.502 -3.841 7.838 1.00 97.12 191 PHE A N 1
ATOM 1494 C CA . PHE A 1 191 ? -1.543 -3.691 8.851 1.00 97.12 191 PHE A CA 1
ATOM 1495 C C . PHE A 1 191 ? -1.994 -2.236 9.016 1.0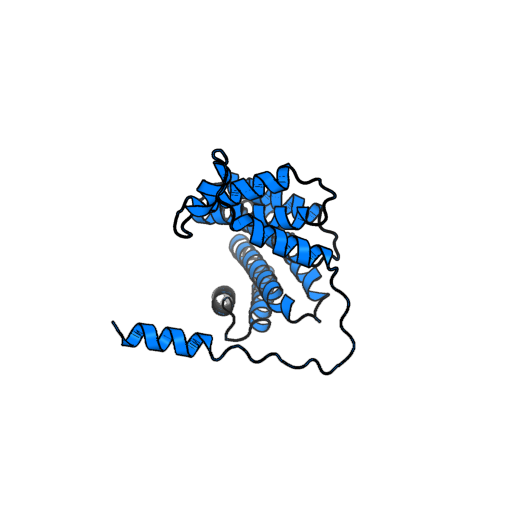0 97.12 191 PHE A C 1
ATOM 1497 O O . PHE A 1 191 ? -3.192 -1.954 9.036 1.00 97.12 191 PHE A O 1
ATOM 1504 N N . ASN A 1 192 ? -1.055 -1.289 9.080 1.00 97.69 192 ASN A N 1
ATOM 1505 C CA . ASN A 1 192 ? -1.399 0.126 9.193 1.00 97.69 192 ASN A CA 1
ATOM 1506 C C . ASN A 1 192 ? -2.170 0.634 7.961 1.00 97.69 192 ASN A C 1
ATOM 1508 O O . ASN A 1 192 ? -3.153 1.359 8.109 1.00 97.69 192 ASN A O 1
ATOM 1512 N N . ASN A 1 193 ? -1.748 0.253 6.753 1.00 98.19 193 ASN A N 1
ATOM 1513 C CA . ASN A 1 193 ? -2.398 0.688 5.516 1.00 98.19 193 ASN A CA 1
ATOM 1514 C C . ASN A 1 193 ? -3.808 0.102 5.385 1.00 98.19 193 ASN A C 1
ATOM 1516 O O . ASN A 1 193 ? -4.746 0.834 5.065 1.00 98.19 193 ASN A O 1
ATOM 1520 N N . LEU A 1 194 ? -3.972 -1.181 5.723 1.00 98.62 194 LEU A N 1
ATOM 1521 C CA . LEU A 1 194 ? -5.275 -1.835 5.808 1.00 98.62 194 LEU A CA 1
ATOM 1522 C C . LEU A 1 194 ? -6.193 -1.116 6.804 1.00 98.62 194 LEU A C 1
ATOM 1524 O O . LEU A 1 194 ? -7.346 -0.814 6.490 1.00 98.62 194 LEU A O 1
ATOM 1528 N N . GLY A 1 195 ? -5.666 -0.787 7.987 1.00 98.50 195 GLY A N 1
ATOM 1529 C CA . GLY A 1 19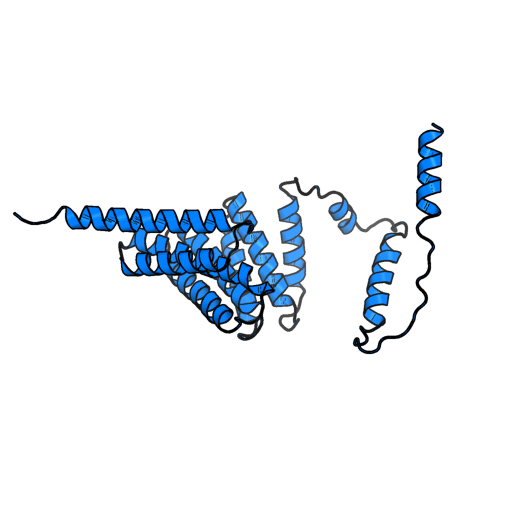5 ? -6.406 -0.043 8.997 1.00 98.50 195 GLY A CA 1
ATOM 1530 C C . GLY A 1 195 ? -6.845 1.335 8.502 1.00 98.50 195 GLY A C 1
ATOM 1531 O O . GLY A 1 195 ? -8.010 1.696 8.639 1.00 98.50 195 GLY A O 1
ATOM 1532 N N . ASN A 1 196 ? -5.963 2.068 7.821 1.00 98.50 196 ASN A N 1
ATOM 1533 C CA . ASN A 1 196 ? -6.304 3.357 7.218 1.00 98.50 196 ASN A CA 1
ATOM 1534 C C . ASN A 1 196 ? -7.429 3.240 6.179 1.00 98.50 196 ASN A C 1
ATOM 1536 O O . ASN A 1 196 ? -8.338 4.072 6.176 1.00 98.50 196 ASN A O 1
ATOM 1540 N N . SER A 1 197 ? -7.416 2.215 5.326 1.00 98.56 197 SER A N 1
ATOM 1541 C CA . SER A 1 197 ? -8.498 1.982 4.361 1.00 98.56 197 SER A CA 1
ATOM 1542 C C . SER A 1 197 ? -9.828 1.660 5.046 1.00 98.56 197 SER A C 1
ATOM 1544 O O . SER A 1 197 ? -10.849 2.260 4.704 1.00 98.56 197 SER A O 1
ATOM 1546 N N . PHE A 1 198 ? -9.829 0.806 6.074 1.00 98.69 198 PHE A N 1
ATOM 1547 C CA . PHE A 1 198 ? -11.030 0.552 6.873 1.00 98.69 198 PHE A CA 1
ATOM 1548 C C . PHE A 1 198 ? -11.541 1.812 7.582 1.00 98.69 198 PHE A C 1
ATOM 1550 O O . PHE A 1 198 ? -12.739 2.088 7.543 1.00 98.69 198 PHE A O 1
ATOM 1557 N N . HIS A 1 199 ? -10.650 2.626 8.155 1.00 98.31 199 HIS A N 1
ATOM 1558 C CA . HIS A 1 199 ? -11.022 3.897 8.775 1.00 98.31 199 HIS A CA 1
ATOM 1559 C C . HIS A 1 199 ? -11.701 4.833 7.773 1.00 98.31 199 HIS A C 1
ATOM 1561 O O . HIS A 1 199 ? -12.738 5.427 8.068 1.00 98.31 199 HIS A O 1
ATOM 1567 N N . ARG A 1 200 ? -11.144 4.954 6.560 1.00 97.69 200 ARG A N 1
ATOM 1568 C CA . ARG A 1 200 ? -11.749 5.761 5.492 1.00 97.69 200 ARG A CA 1
ATOM 1569 C C . ARG A 1 200 ? -13.120 5.241 5.085 1.00 97.69 200 ARG A C 1
ATOM 1571 O O . ARG A 1 200 ? -14.021 6.048 4.865 1.00 97.69 200 ARG A O 1
ATOM 1578 N N . ARG A 1 201 ? -13.301 3.921 5.023 1.00 97.50 201 ARG A N 1
ATOM 1579 C CA . ARG A 1 201 ? -14.600 3.328 4.691 1.00 97.50 201 ARG A CA 1
ATOM 1580 C C . ARG A 1 201 ? -15.627 3.562 5.798 1.00 97.50 201 ARG A C 1
ATOM 1582 O O . ARG A 1 201 ? -16.761 3.933 5.503 1.00 97.50 201 ARG A O 1
ATOM 1589 N N . PHE A 1 202 ? -15.211 3.476 7.062 1.00 97.00 202 PHE A N 1
ATOM 1590 C CA . PHE A 1 202 ? -16.029 3.886 8.203 1.00 97.00 202 PHE A CA 1
ATOM 1591 C C . PHE A 1 202 ? -16.436 5.364 8.115 1.00 97.00 202 PHE A C 1
ATOM 1593 O O . PHE A 1 202 ? -17.612 5.668 8.274 1.00 97.00 202 PHE A O 1
ATOM 1600 N N . GLN A 1 203 ? -15.511 6.279 7.812 1.00 95.12 203 GLN A N 1
ATOM 1601 C CA . GLN A 1 203 ? -15.840 7.703 7.657 1.00 95.12 203 GLN A CA 1
ATOM 1602 C C . GLN A 1 203 ? -16.891 7.949 6.566 1.00 95.12 203 GLN A C 1
ATOM 1604 O O . GLN A 1 203 ? -17.673 8.890 6.678 1.00 95.12 203 GLN A O 1
ATOM 1609 N N . HIS A 1 204 ? -16.914 7.114 5.525 1.00 93.81 204 HIS A N 1
ATOM 1610 C CA . HIS A 1 204 ? -17.874 7.231 4.434 1.00 93.81 204 HIS A CA 1
ATOM 1611 C C . HIS A 1 204 ? -19.253 6.651 4.789 1.00 93.81 204 HIS A C 1
ATOM 1613 O O . HIS A 1 204 ? -20.270 7.296 4.556 1.00 93.81 204 HIS A O 1
ATOM 1619 N N . PHE A 1 205 ? -19.301 5.437 5.349 1.00 93.62 205 PHE A N 1
ATOM 1620 C CA . PHE A 1 205 ? -20.557 4.696 5.542 1.00 93.62 205 PHE A CA 1
ATOM 1621 C C . PHE A 1 205 ? -21.072 4.659 6.985 1.00 93.62 205 PHE A C 1
ATOM 1623 O O . PHE A 1 205 ? -22.189 4.206 7.223 1.00 93.62 205 PHE A O 1
ATOM 1630 N N . GLY A 1 206 ? -20.263 5.058 7.966 1.00 92.00 206 GLY A N 1
ATOM 1631 C CA . GLY A 1 206 ? -20.575 4.924 9.391 1.00 92.00 206 GLY A CA 1
ATOM 1632 C C . GLY A 1 206 ? -20.609 3.476 9.894 1.00 92.00 206 GLY A C 1
ATOM 1633 O O . GLY A 1 206 ? -21.107 3.224 10.990 1.00 92.00 206 GLY A O 1
ATOM 1634 N N . ASN A 1 207 ? -20.103 2.507 9.120 1.00 92.31 207 ASN A N 1
ATOM 1635 C CA . ASN A 1 207 ? -20.130 1.095 9.499 1.00 92.31 207 ASN A CA 1
ATOM 1636 C C . ASN A 1 207 ? -19.151 0.810 10.645 1.00 92.31 207 ASN A C 1
ATOM 1638 O O . ASN A 1 207 ? -17.938 0.753 10.444 1.00 92.31 207 ASN A O 1
ATOM 1642 N N . PHE A 1 208 ? -19.683 0.579 11.843 1.00 93.69 208 PHE A N 1
ATOM 1643 C CA . PHE A 1 208 ? -18.877 0.344 13.039 1.00 93.69 208 PHE A CA 1
ATOM 1644 C C . PHE A 1 208 ? -17.934 -0.861 12.915 1.00 93.69 208 PHE A C 1
ATOM 1646 O O . PHE A 1 208 ? -16.821 -0.812 13.430 1.00 93.69 208 PHE A O 1
ATOM 1653 N N . THR A 1 209 ? -18.306 -1.901 12.162 1.00 95.94 209 THR A N 1
ATOM 1654 C CA . THR A 1 209 ? -17.420 -3.053 11.936 1.00 95.94 209 THR A CA 1
ATOM 1655 C C . THR A 1 209 ? -16.150 -2.660 11.177 1.00 95.94 209 THR A C 1
ATOM 1657 O O . THR A 1 209 ? -15.089 -3.234 11.411 1.00 95.94 209 THR A O 1
ATOM 1660 N N . ASP A 1 210 ? -16.212 -1.666 10.288 1.00 97.38 210 ASP A N 1
ATOM 1661 C CA . ASP A 1 210 ? -15.007 -1.154 9.629 1.00 97.38 210 ASP A CA 1
ATOM 1662 C C . ASP A 1 210 ? -14.124 -0.384 10.614 1.00 97.38 210 ASP A C 1
ATOM 1664 O O . ASP A 1 210 ? -12.903 -0.512 10.576 1.00 97.38 210 ASP A O 1
ATOM 1668 N N . LEU A 1 211 ? -14.714 0.340 11.566 1.00 97.56 211 LEU A N 1
ATOM 1669 C CA . LEU A 1 211 ? -13.946 0.992 12.623 1.00 97.56 211 LEU A CA 1
ATOM 1670 C C . LEU A 1 211 ? -13.247 -0.023 13.539 1.00 97.56 211 LEU A C 1
ATOM 1672 O O . LEU A 1 211 ? -12.070 0.147 13.857 1.00 97.56 211 LEU A O 1
ATOM 1676 N N . GLU A 1 212 ? -13.930 -1.103 13.919 1.00 98.12 212 GLU A N 1
ATOM 1677 C CA . GLU A 1 212 ? -13.336 -2.194 14.704 1.00 98.12 212 GLU A CA 1
ATOM 1678 C C . GLU A 1 212 ? -12.164 -2.849 13.962 1.00 98.12 212 GLU A C 1
ATOM 1680 O O . GLU A 1 212 ? -11.089 -3.039 14.538 1.00 98.12 212 GLU A O 1
ATOM 1685 N N . ARG A 1 213 ? -12.330 -3.129 12.662 1.00 98.44 213 ARG A N 1
ATOM 1686 C CA . ARG A 1 213 ? -11.257 -3.672 11.814 1.00 98.44 213 ARG A CA 1
ATOM 1687 C C . ARG A 1 213 ? -10.086 -2.706 11.669 1.00 98.44 213 ARG A C 1
ATOM 1689 O O . ARG A 1 213 ? -8.939 -3.143 11.708 1.00 98.44 213 ARG A O 1
ATOM 1696 N N . SER A 1 214 ? -10.359 -1.406 11.555 1.00 98.44 214 SER A N 1
ATOM 1697 C CA . SER A 1 214 ? -9.326 -0.369 11.530 1.00 98.44 214 SER A CA 1
ATOM 1698 C C . SER A 1 214 ? -8.466 -0.394 12.790 1.00 98.44 214 SER A C 1
ATOM 1700 O O . SER A 1 214 ? -7.239 -0.444 12.701 1.00 98.44 214 SER A O 1
ATOM 1702 N N . ILE A 1 215 ? -9.112 -0.377 13.960 1.00 98.50 215 ILE A N 1
ATOM 1703 C CA . ILE A 1 215 ? -8.439 -0.381 15.264 1.00 98.50 215 ILE A CA 1
ATOM 1704 C C . ILE A 1 215 ? -7.616 -1.657 15.427 1.00 98.50 215 ILE A C 1
ATOM 1706 O O . ILE A 1 215 ? -6.437 -1.574 15.760 1.00 98.50 215 ILE A O 1
ATOM 1710 N N . SER A 1 216 ? -8.207 -2.818 15.135 1.00 98.31 216 SER A N 1
ATOM 1711 C CA . SER A 1 216 ? -7.520 -4.105 15.246 1.00 98.31 216 SER A CA 1
ATOM 1712 C C . SER A 1 216 ? -6.273 -4.165 14.359 1.00 98.31 216 SER A C 1
ATOM 1714 O O . SER A 1 216 ? -5.197 -4.521 14.836 1.00 98.31 216 SER A O 1
ATOM 1716 N N . ALA A 1 217 ? -6.372 -3.738 13.096 1.00 97.88 217 ALA A N 1
ATOM 1717 C CA . ALA A 1 217 ? -5.225 -3.715 12.194 1.00 97.88 217 ALA A CA 1
ATOM 1718 C C . ALA A 1 217 ? -4.136 -2.731 12.670 1.00 97.88 217 ALA A C 1
ATOM 1720 O O . ALA A 1 217 ? -2.961 -3.081 12.725 1.00 97.88 217 ALA A O 1
ATOM 1721 N N . GLN A 1 218 ? -4.502 -1.519 13.095 1.00 98.06 218 GLN A N 1
ATOM 1722 C CA . GLN A 1 218 ? -3.531 -0.535 13.592 1.00 98.06 218 GLN A CA 1
ATOM 1723 C C . GLN A 1 218 ? -2.872 -0.965 14.915 1.00 98.06 218 GLN A C 1
ATOM 1725 O O . GLN A 1 218 ? -1.694 -0.680 15.122 1.00 98.06 218 GLN A O 1
ATOM 1730 N N . GLN A 1 219 ? -3.581 -1.694 15.784 1.00 97.50 219 GLN A N 1
ATOM 1731 C CA . GLN A 1 219 ? -2.994 -2.318 16.976 1.00 97.50 219 GLN A CA 1
ATOM 1732 C C . GLN A 1 219 ? -1.908 -3.325 16.598 1.00 97.50 219 GLN A C 1
ATOM 1734 O O . GLN A 1 219 ? -0.801 -3.229 17.120 1.00 97.50 219 GLN A O 1
ATOM 1739 N N . GLN A 1 220 ? -2.172 -4.208 15.629 1.00 95.62 220 GLN A N 1
ATOM 1740 C CA . GLN A 1 220 ? -1.164 -5.154 15.135 1.00 95.62 220 GLN A CA 1
ATOM 1741 C C . GLN A 1 220 ? 0.076 -4.436 14.574 1.00 95.62 220 GLN A C 1
ATOM 1743 O O . GLN A 1 220 ? 1.205 -4.828 14.865 1.00 95.62 220 GLN A O 1
ATOM 1748 N N . ALA A 1 221 ? -0.098 -3.329 13.843 1.00 94.69 221 ALA A N 1
ATOM 1749 C CA . ALA A 1 221 ? 1.029 -2.522 13.360 1.00 94.69 221 ALA A CA 1
ATOM 1750 C C . ALA A 1 221 ? 1.887 -1.938 14.501 1.00 94.69 221 ALA A C 1
ATOM 1752 O O . ALA A 1 221 ? 3.119 -1.898 14.417 1.00 94.69 221 ALA A O 1
ATOM 1753 N N . VAL A 1 222 ? 1.252 -1.489 15.587 1.00 94.62 222 VAL A N 1
ATOM 1754 C CA . VAL A 1 222 ? 1.954 -0.991 16.778 1.00 94.62 222 VAL A CA 1
ATOM 1755 C C . VAL A 1 222 ? 2.639 -2.141 17.522 1.00 94.62 222 VAL A C 1
ATOM 1757 O O . VAL A 1 222 ? 3.793 -2.002 17.911 1.00 94.62 222 VAL A O 1
ATOM 1760 N N . GLU A 1 223 ? 1.998 -3.292 17.684 1.00 92.56 223 GLU A N 1
ATOM 1761 C CA . GLU A 1 223 ? 2.584 -4.456 18.367 1.00 92.56 223 GLU A CA 1
ATOM 1762 C C . GLU A 1 223 ? 3.825 -5.006 17.647 1.00 92.56 223 GLU A C 1
ATOM 1764 O O . GLU A 1 223 ? 4.787 -5.422 18.294 1.00 92.56 223 GLU A O 1
ATOM 1769 N N . LEU A 1 224 ? 3.844 -4.951 16.313 1.00 89.81 224 LEU A N 1
ATOM 1770 C CA . LEU A 1 224 ? 4.967 -5.415 15.491 1.00 89.81 224 LEU A CA 1
ATOM 1771 C C . LEU A 1 224 ? 6.181 -4.473 15.485 1.00 89.81 224 LEU A C 1
ATOM 1773 O O . LEU A 1 224 ? 7.253 -4.863 15.017 1.00 89.81 224 LEU A O 1
ATOM 1777 N N . THR A 1 225 ? 6.051 -3.246 15.997 1.00 88.69 225 THR A N 1
ATOM 1778 C CA . THR A 1 225 ? 7.135 -2.253 16.004 1.00 88.69 225 THR A CA 1
ATOM 1779 C C . THR A 1 225 ? 7.679 -2.020 17.411 1.00 88.69 225 THR A C 1
ATOM 1781 O O . THR A 1 225 ? 6.928 -1.851 18.364 1.00 88.69 225 THR A O 1
ATOM 1784 N N . HIS A 1 226 ? 9.004 -1.966 17.563 1.00 86.50 226 HIS A N 1
ATOM 1785 C CA . HIS A 1 226 ? 9.643 -1.558 18.822 1.00 86.50 226 HIS A CA 1
ATOM 1786 C C . HIS A 1 226 ? 9.772 -0.025 18.905 1.00 86.50 226 HIS A C 1
ATOM 1788 O O . HIS A 1 226 ? 9.687 0.664 17.890 1.00 86.50 226 HIS A O 1
ATOM 1794 N N . ASP A 1 227 ? 10.040 0.522 20.095 1.00 80.88 227 ASP A N 1
ATOM 1795 C CA . ASP A 1 227 ? 10.008 1.975 20.367 1.00 80.88 227 ASP A CA 1
ATOM 1796 C C . ASP A 1 227 ? 10.979 2.838 19.537 1.00 80.88 227 ASP A C 1
ATOM 1798 O O . ASP A 1 227 ? 10.766 4.036 19.386 1.00 80.88 227 ASP A O 1
ATOM 1802 N N . GLY A 1 228 ? 12.009 2.233 18.943 1.00 83.25 228 GLY A N 1
ATOM 1803 C CA . GLY A 1 228 ? 12.958 2.905 18.046 1.00 83.25 228 GLY A CA 1
ATOM 1804 C C . GLY A 1 228 ? 12.591 2.842 16.559 1.00 83.25 228 GLY A C 1
ATOM 1805 O O . GLY A 1 228 ? 13.340 3.361 15.735 1.00 83.25 228 GLY A O 1
ATOM 1806 N N . HIS A 1 229 ? 11.489 2.181 16.189 1.00 85.94 229 HIS A N 1
ATOM 1807 C CA . HIS A 1 229 ? 11.106 2.021 14.788 1.00 85.94 229 HIS A CA 1
ATOM 1808 C C . HIS A 1 229 ? 10.615 3.360 14.199 1.00 85.94 229 HIS A C 1
ATOM 1810 O O . HIS A 1 229 ? 9.657 3.931 14.733 1.00 85.94 229 HIS A O 1
ATOM 1816 N N . PRO A 1 230 ? 11.176 3.846 13.071 1.00 87.69 230 PRO A N 1
ATOM 1817 C CA . PRO A 1 230 ? 10.880 5.180 12.530 1.00 87.69 230 PRO A CA 1
ATOM 1818 C C . PRO A 1 230 ? 9.388 5.460 12.301 1.00 87.69 230 PRO A C 1
ATOM 1820 O O . PRO A 1 230 ? 8.907 6.561 12.558 1.00 87.69 230 PRO A O 1
ATOM 1823 N N . SER A 1 231 ? 8.632 4.453 11.857 1.00 89.69 231 SER A N 1
ATOM 1824 C CA . SER A 1 231 ? 7.204 4.595 11.537 1.00 89.69 231 SER A CA 1
ATOM 1825 C C . SER A 1 231 ? 6.261 4.355 12.720 1.00 89.69 231 SER A C 1
ATOM 1827 O O . SER A 1 231 ? 5.056 4.553 12.577 1.00 89.69 231 SER A O 1
ATOM 1829 N N . ARG A 1 232 ? 6.768 3.954 13.897 1.00 92.12 232 ARG A N 1
ATOM 1830 C CA . ARG A 1 232 ? 5.916 3.601 1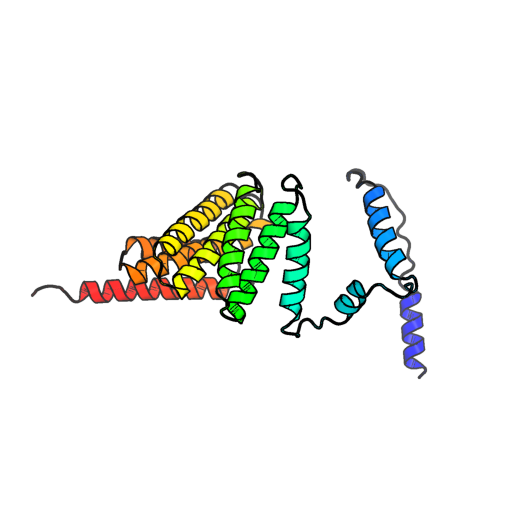5.048 1.00 92.12 232 ARG A CA 1
ATOM 1831 C C . ARG A 1 232 ? 5.040 4.764 15.499 1.00 92.12 232 ARG A C 1
ATOM 1833 O O . ARG A 1 232 ? 3.852 4.571 15.738 1.00 92.12 232 ARG A O 1
ATOM 1840 N N . GLY A 1 233 ? 5.599 5.974 15.554 1.00 94.69 233 GLY A N 1
ATOM 1841 C CA . GLY A 1 233 ? 4.841 7.175 15.912 1.00 94.69 233 GLY A CA 1
ATOM 1842 C C . GLY A 1 233 ? 3.662 7.433 14.968 1.00 94.69 233 GLY A C 1
ATOM 1843 O O . GLY A 1 233 ? 2.569 7.763 15.424 1.00 94.69 233 GLY A O 1
ATOM 1844 N N . ALA A 1 234 ? 3.844 7.204 13.662 1.00 94.94 234 ALA A N 1
ATOM 1845 C CA . ALA A 1 234 ? 2.767 7.334 12.682 1.00 94.94 234 ALA A CA 1
ATOM 1846 C C . ALA A 1 234 ? 1.665 6.280 12.898 1.00 94.94 234 ALA A C 1
ATOM 1848 O O . ALA A 1 234 ? 0.482 6.614 12.845 1.00 94.94 234 ALA A O 1
ATOM 1849 N N . TYR A 1 235 ? 2.035 5.032 13.201 1.00 95.69 235 TYR A N 1
ATOM 1850 C CA . TYR A 1 235 ? 1.070 3.959 13.477 1.00 95.69 235 TYR A CA 1
ATOM 1851 C C . TYR A 1 235 ? 0.269 4.229 14.754 1.00 95.69 235 TYR A C 1
ATOM 1853 O O . TYR A 1 235 ? -0.954 4.102 14.754 1.00 95.69 235 TYR A O 1
ATOM 1861 N N . MET A 1 236 ? 0.933 4.689 15.819 1.00 97.06 236 MET A N 1
ATOM 1862 C CA . MET A 1 236 ? 0.272 5.098 17.063 1.00 97.06 236 MET A CA 1
ATOM 1863 C C . MET A 1 236 ? -0.689 6.270 16.843 1.00 97.06 236 MET A C 1
ATOM 1865 O O . MET A 1 236 ? -1.789 6.270 17.389 1.00 97.06 236 MET A O 1
ATOM 1869 N N . ASN A 1 237 ? -0.304 7.251 16.023 1.00 97.94 237 ASN A N 1
ATOM 1870 C CA . ASN A 1 237 ? -1.174 8.371 15.680 1.00 97.94 237 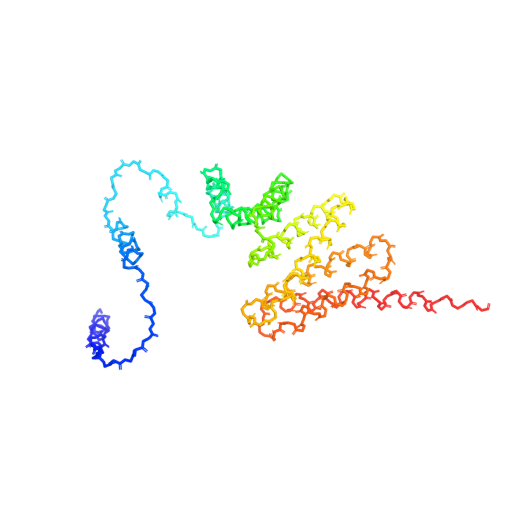ASN A CA 1
ATOM 1871 C C . ASN A 1 237 ? -2.429 7.907 14.921 1.00 97.94 237 ASN A C 1
ATOM 1873 O O . ASN A 1 237 ? -3.537 8.318 15.257 1.00 97.94 237 ASN A O 1
ATOM 1877 N N . ASN A 1 238 ? -2.277 7.015 13.940 1.00 97.94 238 ASN A N 1
ATOM 1878 C CA . ASN A 1 238 ? -3.416 6.473 13.196 1.00 97.94 238 ASN A CA 1
ATOM 1879 C C . ASN A 1 238 ? -4.350 5.656 14.105 1.00 97.94 238 ASN A C 1
ATOM 1881 O O . ASN A 1 238 ? -5.569 5.823 14.037 1.00 97.94 238 ASN A O 1
ATOM 1885 N N . LEU A 1 239 ? -3.789 4.850 15.015 1.00 98.38 239 LEU A N 1
ATOM 1886 C CA . LEU A 1 239 ? -4.559 4.143 16.040 1.00 98.38 239 LEU A CA 1
ATOM 1887 C C . LEU A 1 239 ? -5.333 5.117 16.941 1.00 98.38 239 LEU A C 1
ATOM 1889 O O . LEU A 1 239 ? -6.520 4.914 17.193 1.00 98.38 239 LEU A O 1
ATOM 1893 N N . ALA A 1 240 ? -4.690 6.196 17.396 1.00 98.38 240 ALA A N 1
ATOM 1894 C CA . ALA A 1 240 ? -5.327 7.211 18.231 1.00 98.38 240 ALA A CA 1
ATOM 1895 C C . ALA A 1 240 ? -6.511 7.891 17.521 1.00 98.38 240 ALA A C 1
ATOM 1897 O O . ALA A 1 240 ? -7.556 8.083 18.138 1.00 98.38 240 ALA A O 1
ATOM 1898 N N . ILE A 1 241 ? -6.391 8.192 16.223 1.00 98.00 241 ILE A N 1
ATOM 1899 C CA . ILE A 1 241 ? -7.481 8.762 15.409 1.00 98.00 241 ILE A CA 1
ATOM 1900 C C . ILE A 1 241 ? -8.680 7.800 15.329 1.00 98.00 241 ILE A C 1
ATOM 1902 O O . ILE A 1 241 ? -9.837 8.215 15.469 1.00 98.00 241 ILE A O 1
ATOM 1906 N N . SER A 1 242 ? -8.429 6.502 15.145 1.00 97.75 242 SER A N 1
ATOM 1907 C CA . SER A 1 242 ? -9.493 5.491 15.137 1.00 97.75 242 SER A CA 1
ATOM 1908 C C . SER A 1 242 ? -10.156 5.335 16.507 1.00 97.75 242 SER A C 1
ATOM 1910 O O . SER A 1 242 ? -11.383 5.309 16.592 1.00 97.75 242 SER A O 1
ATOM 1912 N N . LEU A 1 243 ? -9.376 5.312 17.591 1.00 97.69 243 LEU A N 1
ATOM 1913 C CA . LEU A 1 243 ? -9.905 5.264 18.959 1.00 97.69 243 LEU A CA 1
ATOM 1914 C C . LEU A 1 243 ? -10.722 6.516 19.304 1.00 97.69 243 LEU A C 1
ATOM 1916 O O . LEU A 1 243 ? -11.778 6.411 19.925 1.00 97.69 243 LEU A O 1
ATOM 1920 N N . GLN A 1 244 ? -10.291 7.694 18.849 1.00 96.81 244 GLN A N 1
ATOM 1921 C CA . GLN A 1 244 ? -11.062 8.929 18.994 1.00 96.81 244 GLN A CA 1
ATOM 1922 C C . GLN A 1 244 ? -12.413 8.825 18.279 1.00 96.81 244 GLN A C 1
ATOM 1924 O O . GLN A 1 244 ? -13.440 9.191 18.848 1.00 96.81 244 GLN A O 1
ATOM 1929 N N . SER A 1 245 ? -12.427 8.275 17.063 1.00 95.62 245 SER A N 1
ATOM 1930 C CA . SER A 1 245 ? -13.670 8.050 16.317 1.00 95.62 245 SER A CA 1
ATOM 1931 C C . SER A 1 245 ? -14.601 7.075 17.043 1.00 95.62 245 SER A C 1
ATOM 1933 O O . SER A 1 245 ? -15.806 7.312 17.105 1.00 95.62 245 SER A O 1
ATOM 1935 N N . GLN A 1 246 ? -14.054 6.021 17.658 1.00 96.00 246 GLN A N 1
ATOM 1936 C CA . GLN A 1 246 ? -14.831 5.068 18.456 1.00 96.00 246 GLN A CA 1
ATOM 1937 C C . GLN A 1 246 ? -15.453 5.740 19.682 1.00 96.00 246 GLN A C 1
ATOM 1939 O O . GLN A 1 246 ? -16.647 5.568 19.926 1.00 96.00 246 GLN A O 1
ATOM 1944 N N . TYR A 1 247 ? -14.671 6.547 20.403 1.00 94.00 247 TYR A N 1
ATOM 1945 C CA . TYR A 1 247 ? -15.159 7.327 21.538 1.00 94.00 247 TYR A CA 1
ATOM 1946 C C . TYR A 1 247 ? -16.305 8.263 21.124 1.00 94.00 247 TYR A C 1
ATOM 1948 O O . TYR A 1 247 ? -17.362 8.267 21.752 1.00 94.00 247 TYR A O 1
ATOM 1956 N N . SER A 1 248 ? -16.150 8.996 20.016 1.00 92.06 248 SER A N 1
ATOM 1957 C CA . SER A 1 248 ? -17.193 9.893 19.506 1.00 92.06 248 SER A CA 1
ATOM 1958 C C . SER A 1 248 ? -18.494 9.165 19.147 1.00 92.06 248 SER A C 1
ATOM 1960 O O . SER A 1 248 ? -19.572 9.659 19.471 1.00 92.06 248 SER A O 1
ATOM 1962 N N . VAL A 1 249 ? -18.421 7.988 18.513 1.00 89.75 249 VAL A N 1
ATOM 1963 C CA . VAL A 1 249 ? -19.613 7.178 18.193 1.00 89.75 249 VAL A CA 1
ATOM 1964 C C . VAL A 1 249 ? -20.326 6.710 19.464 1.00 89.75 249 VAL A C 1
ATOM 1966 O O . VAL A 1 249 ? -21.554 6.755 19.528 1.00 89.75 249 VAL A O 1
ATOM 1969 N N . GLN A 1 250 ? -19.575 6.289 20.483 1.00 88.31 250 GLN A N 1
ATOM 1970 C CA . GLN A 1 250 ? -20.139 5.821 21.751 1.00 88.31 250 GLN A CA 1
ATOM 1971 C C . GLN A 1 250 ? -20.830 6.950 22.527 1.00 88.31 250 GLN A C 1
ATOM 1973 O O . GLN A 1 250 ? -21.956 6.766 22.983 1.00 88.31 250 GLN A O 1
ATOM 1978 N N . GLU A 1 251 ? -20.216 8.131 22.618 1.00 86.19 251 GLU A N 1
ATOM 1979 C CA . GLU A 1 251 ? -20.821 9.310 23.257 1.00 86.19 251 GLU A CA 1
ATOM 1980 C C . GLU A 1 251 ? -22.102 9.763 22.536 1.00 86.19 251 GLU A C 1
ATOM 1982 O O . GLU A 1 251 ? -23.127 10.015 23.171 1.00 86.19 251 GLU A O 1
ATOM 1987 N N . MET A 1 252 ? -22.094 9.789 21.197 1.00 77.44 252 MET A N 1
ATOM 1988 C CA . MET A 1 252 ? -23.285 10.133 20.409 1.00 77.44 252 MET A CA 1
ATOM 1989 C C . MET A 1 252 ? -24.406 9.088 20.534 1.00 77.44 252 MET A C 1
ATOM 1991 O O . MET A 1 252 ? -25.580 9.453 20.527 1.00 77.44 252 MET A O 1
ATOM 1995 N N . GLY A 1 253 ? -24.069 7.804 20.693 1.00 64.25 253 GLY A N 1
ATOM 1996 C CA . GLY A 1 253 ? -25.042 6.728 20.919 1.00 64.25 253 GLY A CA 1
ATOM 1997 C C . GLY A 1 253 ? -25.630 6.693 22.337 1.00 64.25 253 GLY A C 1
ATOM 1998 O O . GLY A 1 253 ? -26.743 6.206 22.532 1.00 64.25 253 GLY A O 1
ATOM 1999 N N . LEU A 1 254 ? -24.923 7.232 23.335 1.00 55.94 254 LEU A N 1
ATOM 2000 C CA . LEU A 1 254 ? -25.384 7.304 24.728 1.00 55.94 254 LEU A CA 1
ATOM 2001 C C . LEU A 1 254 ? -26.288 8.521 25.012 1.00 55.94 254 LEU A C 1
ATOM 2003 O O . LEU A 1 254 ? -26.978 8.540 26.034 1.00 55.94 254 LEU A O 1
ATOM 2007 N N . GLY A 1 255 ? -26.343 9.500 24.100 1.00 49.44 255 GLY A N 1
ATOM 2008 C CA . GLY A 1 255 ? -27.185 10.700 24.201 1.00 49.44 255 GLY A CA 1
ATOM 2009 C C . GLY A 1 255 ? -28.671 10.505 23.860 1.00 49.44 255 GLY A C 1
ATOM 2010 O O . GLY A 1 255 ? -29.476 11.393 24.130 1.00 49.44 255 GLY A O 1
ATOM 2011 N N . THR A 1 256 ? -29.070 9.353 23.311 1.00 46.91 256 THR A N 1
ATOM 2012 C CA . THR A 1 256 ? -30.472 9.033 22.988 1.00 46.91 256 THR A CA 1
ATOM 2013 C C . THR A 1 256 ? -31.016 7.936 23.902 1.00 46.91 256 THR A C 1
ATOM 2015 O O . THR A 1 256 ? -31.392 6.857 23.444 1.00 46.91 256 THR A O 1
ATOM 2018 N N . LYS A 1 257 ? -31.078 8.182 25.214 1.00 38.97 257 LYS A N 1
ATOM 2019 C CA . LYS A 1 257 ? -32.051 7.463 26.050 1.00 38.97 257 LYS A CA 1
ATOM 2020 C C . LYS A 1 257 ? -33.387 8.205 25.943 1.00 38.97 257 LYS A C 1
ATOM 2022 O O . LYS A 1 257 ? -33.453 9.333 26.426 1.00 38.97 257 LYS A O 1
ATOM 2027 N N . PRO A 1 258 ? -34.429 7.632 25.311 1.00 44.88 258 PRO A N 1
ATOM 2028 C CA . PRO A 1 258 ? -35.758 8.221 25.378 1.00 44.88 258 PRO A CA 1
ATOM 2029 C C . PRO A 1 258 ? -36.232 8.182 26.837 1.00 44.88 258 PRO A C 1
ATOM 2031 O O . PRO A 1 258 ? -36.230 7.121 27.466 1.00 44.88 258 PRO A O 1
ATOM 2034 N N . SER A 1 259 ? -36.547 9.365 27.366 1.00 57.75 259 SER A N 1
ATOM 2035 C CA . SER A 1 259 ? -37.269 9.585 28.625 1.00 57.75 259 SER A CA 1
ATOM 2036 C C . SER A 1 259 ? -38.712 9.114 28.530 1.00 57.75 259 SER A C 1
ATOM 2038 O O . SER A 1 259 ? -39.308 9.381 27.459 1.00 57.75 259 SER A O 1
#

InterPro domains:
  IPR011990 Tetratricopeptide-like helical domain superfamily [G3DSA:1.25.40.10] (88-252)
  IPR011990 Tetratricopeptide-like helical domain superfamily [SSF48452] (86-246)

pLDDT: mean 77.43, std 24.72, range [27.88, 98.69]

Foldseek 3Di:
DVVVVVVVVVVVVPPPDDDDDDDDDDDDDDDVVVVVVVVVVVVVVPDDDDPDDPPVVVVVPDDVPDPCNLVVVLVVLVVCLVPDDLPDPCNLVSLQVNLVSLVVVCVVPVDVVSLVSSLVSLVSSLVSDDLLHPCNLVSLQSNLVSLVVVCVVPVPVVSLVSSLVSLVSSLVSLVVVPPDLVCLLVNLVSLQSNLVSLVVVCVVPVPVVSLVSSLVSLVSSLVSDDPPRPCNVVSVVSNVVSVVVVVVVVVVVVVDDDD

Organism: Sphaerobolus stellatus (strain SS14) (NCBI:txid990650)